Protein AF-0000000073536710 (afdb_homodimer)

Organism: NCBI:txid2649997

Sequence (186 aa):
MHKSVDFEVHVQGVFFRAHTVDRAKSLGLVGYVMNTAQGTVKGEVQGRPEAVEQMKDWLSTTGSPHSVIERCNFSNERELEGLEYTQFSMRRRMHKSVDFEVHVQGVFFRAHTVDRAKSLGLVGYVMNTAQGTVKGEVQGRPEAVEQMKDWLSTTGSPHSVIERCNFSNERELEGLEYTQFSMRRR

pLDDT: mean 90.12, std 10.44, range [61.28, 98.69]

Solvent-accessible surface area (backbone atoms only — not comparable to full-atom values): 9682 Å² total; per-residue (Å²): 113,28,30,34,34,33,40,39,31,38,34,26,32,52,53,38,60,58,44,48,43,52,52,34,52,76,57,64,27,22,33,37,35,29,55,43,97,85,44,30,38,32,36,37,44,31,28,47,56,69,46,47,52,52,45,53,50,36,57,56,73,53,61,26,88,62,38,46,68,74,42,62,47,77,42,79,71,42,81,28,91,62,78,91,52,92,49,53,42,81,47,80,113,114,28,30,33,34,33,40,40,33,37,32,26,33,54,52,39,61,58,44,48,42,53,53,34,51,76,57,64,28,21,33,38,36,29,55,43,99,85,48,29,37,31,36,37,46,32,27,48,56,69,45,48,53,54,48,53,47,36,58,55,72,54,62,27,89,64,38,46,68,70,43,60,48,78,41,76,70,43,81,27,90,60,80,92,52,92,49,53,43,80,47,80,112

Structure (mmCIF, N/CA/C/O backbone):
data_AF-0000000073536710-model_v1
#
loop_
_entity.id
_entity.type
_entity.pdbx_description
1 polymer acylphosphatase
#
loop_
_atom_site.group_PDB
_atom_site.id
_atom_site.type_symbol
_atom_site.label_atom_id
_atom_site.label_alt_id
_atom_site.label_comp_id
_atom_site.label_asym_id
_atom_site.label_entity_id
_atom_site.label_seq_id
_atom_site.pdbx_PDB_ins_code
_atom_site.Cartn_x
_atom_site.Cartn_y
_atom_site.Cartn_z
_atom_site.occupancy
_atom_site.B_iso_or_equiv
_atom_site.auth_seq_id
_atom_site.auth_comp_id
_atom_site.auth_asym_id
_atom_site.auth_atom_id
_atom_site.pdbx_PDB_model_num
ATOM 1 N N . MET A 1 1 ? 2.898 -32.031 -14.32 1 89.19 1 MET A N 1
ATOM 2 C CA . MET A 1 1 ? 3.301 -31.672 -12.961 1 89.19 1 MET A CA 1
ATOM 3 C C . MET A 1 1 ? 3.176 -30.172 -12.719 1 89.19 1 MET A C 1
ATOM 5 O O . MET A 1 1 ? 3.633 -29.359 -13.539 1 89.19 1 MET A O 1
ATOM 9 N N . HIS A 1 2 ? 2.287 -29.859 -11.844 1 96.19 2 HIS A N 1
ATOM 10 C CA . HIS A 1 2 ? 2.068 -28.453 -11.555 1 96.19 2 HIS A CA 1
ATOM 11 C C . HIS A 1 2 ? 2.627 -28.078 -10.188 1 96.19 2 HIS A C 1
ATOM 13 O O . HIS A 1 2 ? 2.996 -28.953 -9.398 1 96.19 2 HIS A O 1
ATOM 19 N N . LYS A 1 3 ? 2.883 -26.812 -10.039 1 97.69 3 LYS A N 1
ATOM 20 C CA . LYS A 1 3 ? 3.34 -26.25 -8.766 1 97.69 3 LYS A CA 1
ATOM 21 C C . LYS A 1 3 ? 2.33 -25.266 -8.203 1 97.69 3 LYS A C 1
ATOM 23 O O . LYS A 1 3 ? 1.619 -24.594 -8.961 1 97.69 3 LYS A O 1
ATOM 28 N N . SER A 1 4 ? 2.268 -25.234 -6.891 1 98.44 4 SER A N 1
ATOM 29 C CA . SER A 1 4 ? 1.462 -24.266 -6.164 1 98.44 4 SER A CA 1
ATOM 30 C C . SER A 1 4 ? 2.301 -23.5 -5.148 1 98.44 4 SER A C 1
ATOM 32 O O . SER A 1 4 ? 3.156 -24.078 -4.477 1 98.44 4 SER A O 1
ATOM 34 N N . VAL A 1 5 ? 2.055 -22.219 -5.051 1 98.38 5 VAL A N 1
ATOM 35 C CA . VAL A 1 5 ? 2.738 -21.406 -4.047 1 98.38 5 VAL A CA 1
ATOM 36 C C . VAL A 1 5 ? 1.809 -20.297 -3.559 1 98.38 5 VAL A C 1
ATOM 38 O O . VAL A 1 5 ? 1.076 -19.703 -4.352 1 98.38 5 VAL A O 1
ATOM 41 N N . ASP A 1 6 ? 1.795 -20.094 -2.221 1 98.31 6 ASP A N 1
ATOM 42 C CA . ASP A 1 6 ? 1.155 -18.922 -1.633 1 98.31 6 ASP A CA 1
ATOM 43 C C . ASP A 1 6 ? 2.094 -17.719 -1.655 1 98.31 6 ASP A C 1
ATOM 45 O O . ASP A 1 6 ? 3.309 -17.859 -1.507 1 98.31 6 ASP A O 1
ATOM 49 N N . PHE A 1 7 ? 1.479 -16.578 -1.933 1 97.12 7 PHE A N 1
ATOM 50 C CA . PHE A 1 7 ? 2.287 -15.367 -1.863 1 97.12 7 PHE A CA 1
ATOM 51 C C . PHE A 1 7 ? 1.607 -14.312 -1 1 97.12 7 PHE A C 1
ATOM 53 O O . PHE A 1 7 ? 0.384 -14.312 -0.855 1 97.12 7 PHE A O 1
ATOM 60 N N . GLU A 1 8 ? 2.41 -13.367 -0.397 1 93.44 8 GLU A N 1
ATOM 61 C CA . GLU A 1 8 ? 1.979 -12.148 0.281 1 93.44 8 GLU A CA 1
ATOM 62 C C . GLU A 1 8 ? 2.939 -10.992 0.007 1 93.44 8 GLU A C 1
ATOM 64 O O . GLU A 1 8 ? 4.141 -11.102 0.264 1 93.44 8 GLU A O 1
ATOM 69 N N . VAL A 1 9 ? 2.287 -9.961 -0.539 1 88.19 9 VAL A N 1
ATOM 70 C CA . VAL A 1 9 ? 3.098 -8.828 -0.969 1 88.19 9 VAL A CA 1
ATOM 71 C C . VAL A 1 9 ? 2.689 -7.578 -0.195 1 88.19 9 VAL A C 1
ATOM 73 O O . VAL A 1 9 ? 1.5 -7.266 -0.091 1 88.19 9 VAL A O 1
ATOM 76 N N . HIS A 1 10 ? 3.658 -6.953 0.362 1 82.5 10 HIS A N 1
ATOM 77 C CA . HIS A 1 10 ? 3.48 -5.633 0.953 1 82.5 10 HIS A CA 1
ATOM 78 C C . HIS A 1 10 ? 3.744 -4.531 -0.07 1 82.5 10 HIS A C 1
ATOM 80 O O . HIS A 1 10 ? 4.891 -4.316 -0.475 1 82.5 10 HIS A O 1
ATOM 86 N N . VAL A 1 11 ? 2.445 -4.027 -0.504 1 76.69 11 VAL A N 1
ATOM 87 C CA . VAL A 1 11 ? 2.574 -2.996 -1.531 1 76.69 11 VAL A CA 1
ATOM 88 C C . VAL A 1 11 ? 2.236 -1.63 -0.939 1 76.69 11 VAL A C 1
ATOM 90 O O . VAL A 1 11 ? 1.383 -1.523 -0.055 1 76.69 11 VAL A O 1
ATOM 93 N N . GLN A 1 12 ? 2.914 -0.688 -1.274 1 70.06 12 GLN A N 1
ATOM 94 C CA . GLN A 1 12 ? 2.578 0.689 -0.931 1 70.06 12 GLN A CA 1
ATOM 95 C C . GLN A 1 12 ? 2.174 1.481 -2.17 1 70.06 12 GLN A C 1
ATOM 97 O O . GLN A 1 12 ? 2.701 1.251 -3.26 1 70.06 12 GLN A O 1
ATOM 102 N N . GLY A 1 13 ? 0.906 2.215 -1.98 1 61.97 13 GLY A N 1
ATOM 103 C CA . GLY A 1 13 ? 0.353 3.039 -3.043 1 61.97 13 GLY A CA 1
ATOM 104 C C . GLY A 1 13 ? 1.345 4.043 -3.596 1 61.97 13 GLY A C 1
ATOM 105 O O . GLY A 1 13 ? 2.064 4.695 -2.838 1 61.97 13 GLY A O 1
ATOM 106 N N . VAL A 1 14 ? 1.386 3.977 -4.926 1 61.84 14 VAL A N 1
ATOM 107 C CA . VAL A 1 14 ? 2.264 4.852 -5.699 1 61.84 14 VAL A CA 1
ATOM 108 C C . VAL A 1 14 ? 1.711 6.273 -5.691 1 61.84 14 VAL A C 1
ATOM 110 O O . VAL A 1 14 ? 0.494 6.473 -5.684 1 61.84 14 VAL A O 1
ATOM 113 N N . PHE A 1 15 ? 2.377 7.223 -5.145 1 74.88 15 PHE A N 1
ATOM 114 C CA . PHE A 1 15 ? 2.201 8.664 -5.289 1 74.88 15 PHE A CA 1
ATOM 115 C C . PHE A 1 15 ? 1.469 9.242 -4.086 1 74.88 15 PHE A C 1
ATOM 117 O O . PHE A 1 15 ? 1.104 10.422 -4.082 1 74.88 15 PHE A O 1
ATOM 124 N N . PHE A 1 16 ? 1.061 8.32 -3.082 1 83 16 PHE A N 1
ATOM 125 C CA . PHE A 1 16 ? 0.39 8.852 -1.901 1 83 16 PHE A CA 1
ATOM 126 C C . PHE A 1 16 ? 1.197 9.992 -1.29 1 83 16 PHE A C 1
ATOM 128 O O . PHE A 1 16 ? 0.631 11 -0.863 1 83 16 PHE A O 1
ATOM 135 N N . ARG A 1 17 ? 2.453 9.883 -1.341 1 88.06 17 ARG A N 1
ATOM 136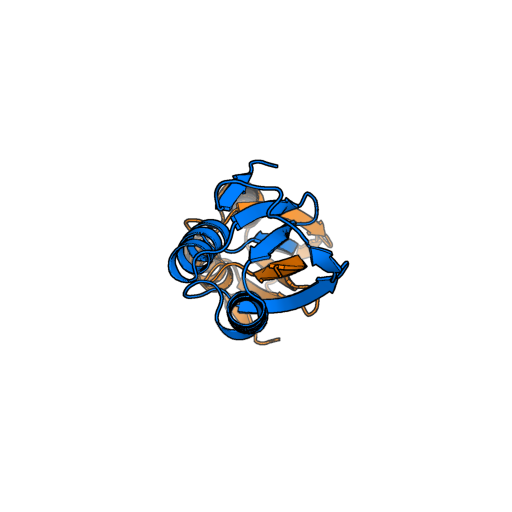 C CA . ARG A 1 17 ? 3.314 10.922 -0.773 1 88.06 17 ARG A CA 1
ATOM 137 C C . ARG A 1 17 ? 3.25 12.203 -1.598 1 88.06 17 ARG A C 1
ATOM 139 O O . ARG A 1 17 ? 3.193 13.297 -1.042 1 88.06 17 ARG A O 1
ATOM 146 N N . ALA A 1 18 ? 3.271 12 -2.826 1 88.38 18 ALA A N 1
ATOM 147 C CA . ALA A 1 18 ? 3.209 13.172 -3.697 1 88.38 18 ALA A CA 1
ATOM 148 C C . ALA A 1 18 ? 1.895 13.922 -3.508 1 88.38 18 ALA A C 1
ATOM 150 O O . ALA A 1 18 ? 1.887 15.156 -3.396 1 88.38 18 ALA A O 1
ATOM 151 N N . HIS A 1 19 ? 0.823 13.164 -3.461 1 91.25 19 HIS A N 1
ATOM 152 C CA . HIS A 1 19 ? -0.481 13.789 -3.262 1 91.25 19 HIS A CA 1
ATOM 153 C C . HIS A 1 19 ? -0.59 14.406 -1.872 1 91.25 19 HIS A C 1
ATOM 155 O O . HIS A 1 19 ? -1.252 15.43 -1.694 1 91.25 19 HIS A O 1
ATOM 161 N N . THR A 1 20 ? 0.05 13.797 -0.91 1 94.12 20 THR A N 1
ATOM 162 C CA . THR A 1 20 ? 0.086 14.344 0.44 1 94.12 20 THR A CA 1
ATOM 163 C C . THR A 1 20 ? 0.797 15.695 0.453 1 94.12 20 THR A C 1
ATOM 165 O O . THR A 1 20 ? 0.318 16.656 1.07 1 94.12 20 THR A O 1
ATOM 168 N N . VAL A 1 21 ? 1.899 15.789 -0.255 1 96.06 21 VAL A N 1
ATOM 169 C CA . VAL A 1 21 ? 2.631 17.047 -0.349 1 96.06 21 VAL A CA 1
ATOM 170 C C . VAL A 1 21 ? 1.749 18.109 -1.003 1 96.06 21 VAL A C 1
ATOM 172 O O . VAL A 1 21 ? 1.631 19.234 -0.494 1 96.06 21 VAL A O 1
ATOM 175 N N . ASP A 1 22 ? 1.133 17.75 -2.062 1 96.19 22 ASP A N 1
ATOM 176 C CA . ASP A 1 22 ? 0.28 18.688 -2.779 1 96.19 22 ASP A CA 1
ATOM 177 C C . ASP A 1 22 ? -0.864 19.172 -1.895 1 96.19 22 ASP A C 1
ATOM 179 O O . ASP A 1 22 ? -1.157 20.375 -1.855 1 96.19 22 ASP A O 1
ATOM 183 N N . ARG A 1 23 ? -1.492 18.266 -1.185 1 96.38 23 ARG A N 1
ATOM 184 C CA . ARG A 1 23 ? -2.611 18.625 -0.319 1 96.38 23 ARG A CA 1
ATOM 185 C C . ARG A 1 23 ? -2.15 19.531 0.824 1 96.38 23 ARG A C 1
ATOM 187 O O . ARG A 1 23 ? -2.809 20.516 1.142 1 96.38 23 ARG A O 1
ATOM 194 N N . ALA A 1 24 ? -1.048 19.188 1.384 1 98.19 24 ALA A N 1
ATOM 195 C CA . ALA A 1 24 ? -0.518 19.984 2.484 1 98.19 24 ALA A CA 1
ATOM 196 C C . ALA A 1 24 ? -0.189 21.406 2.021 1 98.19 24 ALA A C 1
ATOM 198 O O . ALA A 1 24 ? -0.538 22.375 2.691 1 98.19 24 ALA A O 1
ATOM 199 N N . LYS A 1 25 ? 0.39 21.531 0.896 1 97.94 25 LYS A N 1
ATOM 200 C CA . LYS A 1 25 ? 0.743 22.844 0.348 1 97.94 25 LYS A CA 1
ATOM 201 C C . LYS A 1 25 ? -0.505 23.656 0.041 1 97.94 25 LYS A C 1
ATOM 203 O O . LYS A 1 25 ? -0.543 24.859 0.31 1 97.94 25 LYS A O 1
ATOM 208 N N . SER A 1 26 ? -1.456 23.031 -0.49 1 98.06 26 SER A N 1
ATOM 209 C CA . SER A 1 26 ? -2.693 23.719 -0.838 1 98.06 26 SER A CA 1
ATOM 210 C C . SER A 1 26 ? -3.385 24.266 0.402 1 98.06 2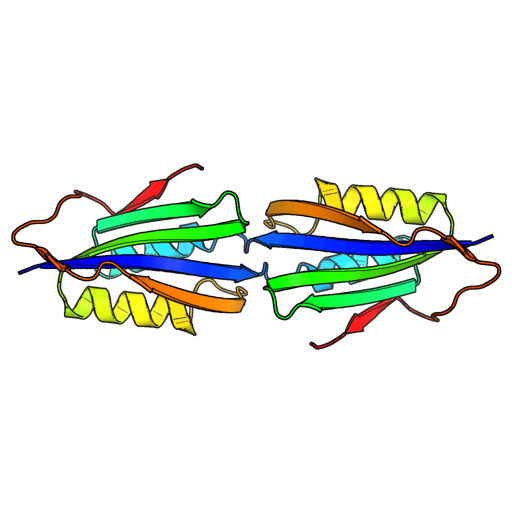6 SER A C 1
ATOM 212 O O . SER A 1 26 ? -4.152 25.234 0.314 1 98.06 26 SER A O 1
ATOM 214 N N . LEU A 1 27 ? -3.127 23.719 1.569 1 98.12 27 LEU A N 1
ATOM 215 C CA . LEU A 1 27 ? -3.742 24.141 2.824 1 98.12 27 LEU A CA 1
ATOM 216 C C . LEU A 1 27 ? -2.811 25.062 3.604 1 98.12 27 LEU A C 1
ATOM 218 O O . LEU A 1 27 ? -3.146 25.5 4.707 1 98.12 27 LEU 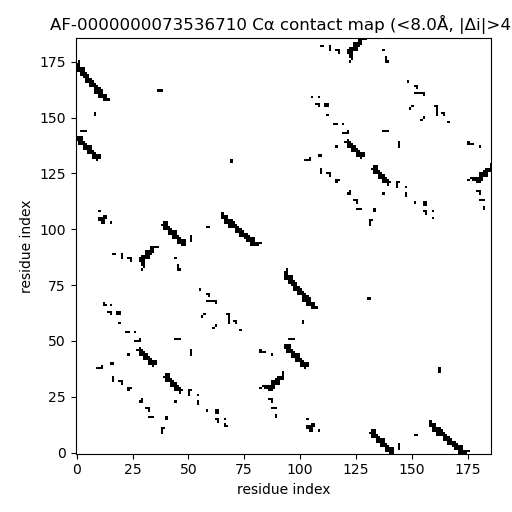A O 1
ATOM 222 N N . GLY A 1 28 ? -1.615 25.203 3.014 1 98.12 28 GLY A N 1
ATOM 223 C CA . GLY A 1 28 ? -0.647 26.062 3.68 1 98.12 28 GLY A CA 1
ATOM 224 C C . GLY A 1 28 ? 0.028 25.391 4.863 1 98.12 28 GLY A C 1
ATOM 225 O O . GLY A 1 28 ? 0.447 26.062 5.805 1 98.12 28 GLY A O 1
ATOM 226 N N . LEU A 1 29 ? 0.11 24.125 4.852 1 98.62 29 LEU A N 1
ATOM 227 C CA . LEU A 1 29 ? 0.691 23.375 5.953 1 98.62 29 LEU A CA 1
ATOM 228 C C . LEU A 1 29 ? 2.178 23.125 5.723 1 98.62 29 LEU A C 1
ATOM 230 O O . LEU A 1 29 ? 2.639 23.125 4.578 1 98.62 29 LEU A O 1
ATOM 234 N N . VAL A 1 30 ? 2.896 22.984 6.871 1 98.69 30 VAL A N 1
ATOM 235 C CA . VAL A 1 30 ? 4.305 22.594 6.797 1 98.69 30 VAL A CA 1
ATOM 236 C C . VAL A 1 30 ? 4.523 21.281 7.523 1 98.69 30 VAL A C 1
ATOM 238 O O . VAL A 1 30 ? 3.639 20.797 8.242 1 98.69 30 VAL A O 1
ATOM 241 N N . GLY A 1 31 ? 5.652 20.625 7.281 1 98.56 31 GLY A N 1
ATOM 242 C CA . GLY A 1 31 ? 5.938 19.312 7.824 1 98.56 31 GLY A CA 1
ATOM 243 C C . GLY A 1 31 ? 6.555 18.375 6.812 1 98.56 31 GLY A C 1
ATOM 244 O O . GLY A 1 31 ? 7.328 18.797 5.949 1 98.56 31 GLY A O 1
ATOM 245 N N . TYR A 1 32 ? 6.312 17.047 7.008 1 98.25 32 TYR A N 1
ATOM 246 C CA . TYR A 1 32 ? 6.914 16.094 6.09 1 98.25 32 TYR A CA 1
ATOM 247 C C . TYR A 1 32 ? 6.078 14.828 5.996 1 98.25 32 TYR A C 1
ATOM 249 O O . TYR A 1 32 ? 5.207 14.586 6.836 1 98.25 32 TYR A O 1
ATOM 257 N N . VAL A 1 33 ? 6.27 14.133 4.973 1 96.06 33 VAL A N 1
ATOM 258 C CA . VAL A 1 33 ? 5.711 12.805 4.758 1 96.06 33 VAL A CA 1
ATOM 259 C C . VAL A 1 33 ? 6.805 11.852 4.281 1 96.06 33 VAL A C 1
ATOM 261 O O . VAL A 1 33 ? 7.715 12.258 3.555 1 96.06 33 VAL A O 1
ATOM 264 N N . MET A 1 34 ? 6.742 10.617 4.672 1 91.5 34 MET A N 1
ATOM 265 C CA . MET A 1 34 ? 7.727 9.633 4.238 1 91.5 34 MET A CA 1
ATOM 266 C C . MET A 1 34 ? 7.152 8.219 4.301 1 91.5 34 MET A C 1
ATOM 268 O O . MET A 1 34 ? 6.164 7.98 5 1 91.5 34 MET A O 1
ATOM 272 N N . ASN A 1 35 ? 7.734 7.32 3.586 1 84.69 35 ASN A N 1
ATOM 273 C CA . ASN A 1 35 ? 7.441 5.902 3.748 1 84.69 35 ASN A CA 1
ATOM 274 C C . ASN A 1 35 ? 8.148 5.32 4.969 1 84.69 35 ASN A C 1
ATOM 276 O O . ASN A 1 35 ? 9.219 5.789 5.355 1 84.69 35 ASN A O 1
ATOM 280 N N . THR A 1 36 ? 7.449 4.383 5.582 1 84.75 36 THR A N 1
ATOM 281 C CA . THR A 1 36 ? 8.102 3.689 6.688 1 84.75 36 THR A CA 1
ATOM 282 C C . THR A 1 36 ? 8.703 2.369 6.215 1 84.75 36 THR A C 1
ATOM 284 O O . THR A 1 36 ? 8.336 1.854 5.156 1 84.75 36 THR A O 1
ATOM 287 N N . ALA A 1 37 ? 9.57 1.858 7.102 1 76.06 37 ALA A N 1
ATOM 288 C CA . ALA A 1 37 ? 10.164 0.557 6.809 1 76.06 37 ALA A CA 1
ATOM 289 C C . ALA A 1 37 ? 9.109 -0.544 6.82 1 76.06 37 ALA A C 1
ATOM 291 O O . ALA A 1 37 ? 9.281 -1.589 6.191 1 76.06 37 ALA A O 1
ATOM 292 N N . GLN A 1 38 ? 7.977 -0.23 7.422 1 74.38 38 GLN A N 1
ATOM 293 C CA . GLN A 1 38 ? 6.922 -1.227 7.574 1 74.38 38 GLN A CA 1
ATOM 294 C C . GLN A 1 38 ? 5.91 -1.136 6.434 1 74.38 38 GLN A C 1
ATOM 296 O O . GLN A 1 38 ? 4.906 -1.852 6.43 1 74.38 38 GLN A O 1
ATOM 301 N N . GLY A 1 39 ? 6.133 -0.199 5.531 1 73.94 39 GLY A N 1
ATOM 302 C CA . GLY A 1 39 ? 5.262 -0.129 4.367 1 73.94 39 GLY A CA 1
ATOM 303 C C . GLY A 1 39 ? 4.113 0.848 4.539 1 73.94 39 GLY A C 1
ATOM 304 O O . GLY A 1 39 ? 3.105 0.759 3.836 1 73.94 39 GLY A O 1
ATOM 305 N N . THR A 1 40 ? 4.215 1.661 5.566 1 81.88 40 THR A N 1
ATOM 306 C CA . THR A 1 40 ? 3.201 2.693 5.746 1 81.88 40 THR A CA 1
ATOM 307 C C . THR A 1 40 ? 3.756 4.066 5.383 1 81.88 40 THR A C 1
ATOM 309 O O . THR A 1 40 ? 4.945 4.203 5.09 1 81.88 40 THR A O 1
ATOM 312 N N . VAL A 1 41 ? 2.824 4.992 5.262 1 87.25 41 VAL A N 1
ATOM 313 C CA . VAL A 1 41 ? 3.184 6.391 5.051 1 87.25 41 VAL A CA 1
ATOM 314 C C . VAL A 1 41 ? 3.01 7.172 6.352 1 87.25 41 VAL A C 1
ATOM 316 O O . VAL A 1 41 ? 1.976 7.062 7.016 1 87.25 41 VAL A O 1
ATOM 319 N N . LYS A 1 42 ? 4.066 7.852 6.727 1 93.75 42 LYS A N 1
ATOM 320 C CA . LYS A 1 42 ? 3.951 8.625 7.957 1 93.75 42 LYS A CA 1
ATOM 321 C C . LYS A 1 42 ? 4.492 10.039 7.773 1 93.75 42 LYS A C 1
ATOM 323 O O . LYS A 1 42 ? 5.137 10.336 6.766 1 93.75 42 LYS A O 1
ATOM 328 N N . GLY A 1 43 ? 4.109 10.883 8.789 1 97.38 43 GLY A N 1
ATOM 329 C CA . GLY A 1 43 ? 4.598 12.258 8.75 1 97.38 43 GLY A CA 1
ATOM 330 C C . GLY A 1 43 ? 4.051 13.117 9.875 1 97.38 43 GLY A C 1
ATOM 331 O O . GLY A 1 43 ? 3.49 12.602 10.844 1 97.38 43 GLY A O 1
ATOM 332 N N . GLU A 1 44 ? 4.418 14.367 9.75 1 98.56 44 GLU A N 1
ATOM 333 C CA . GLU A 1 44 ? 3.936 15.414 10.648 1 98.56 44 GLU A CA 1
ATOM 334 C C . GLU A 1 44 ? 3.391 16.609 9.859 1 98.56 44 GLU A C 1
ATOM 336 O O . GLU A 1 44 ? 3.984 17.016 8.859 1 98.56 44 GLU A O 1
ATOM 341 N N . VAL A 1 45 ? 2.291 17.062 10.312 1 98.5 45 VAL A N 1
ATOM 342 C CA . VAL A 1 45 ? 1.755 18.281 9.719 1 98.5 45 VAL A CA 1
ATOM 343 C C . VAL A 1 45 ? 1.617 19.359 10.789 1 98.5 45 VAL A C 1
ATOM 345 O O . VAL A 1 45 ? 1.233 19.062 11.922 1 98.5 45 VAL A O 1
ATOM 348 N N . GLN A 1 46 ? 1.921 20.562 10.438 1 98.69 46 GLN A N 1
ATOM 349 C CA . GLN A 1 46 ? 1.766 21.75 11.281 1 98.69 46 GLN A CA 1
ATOM 350 C C . GLN A 1 46 ? 1.066 22.875 10.531 1 98.69 46 GLN A C 1
ATOM 352 O O . GLN A 1 46 ? 1.283 23.062 9.328 1 98.69 46 GLN A O 1
ATOM 357 N N . GLY A 1 47 ? 0.267 23.672 11.219 1 98.5 47 GLY A N 1
ATOM 358 C CA . GLY A 1 47 ? -0.386 24.844 10.648 1 98.5 47 GLY A CA 1
ATOM 359 C C . GLY A 1 47 ? -1.592 25.297 11.445 1 98.5 47 GLY A C 1
ATOM 360 O O . GLY A 1 47 ? -1.713 25 12.633 1 98.5 47 GLY A O 1
ATOM 361 N N . ARG A 1 48 ? -2.365 26.078 10.812 1 97.81 48 ARG A N 1
ATOM 362 C CA . ARG A 1 48 ? -3.592 26.531 11.453 1 97.81 48 ARG A CA 1
ATOM 363 C C . ARG A 1 48 ? -4.488 25.359 11.82 1 97.81 48 ARG A C 1
ATOM 365 O O . ARG A 1 48 ? -4.613 24.406 11.047 1 97.81 48 ARG A O 1
ATOM 372 N N . PRO A 1 49 ? -5.105 25.453 12.906 1 97.44 49 PRO A N 1
ATOM 373 C CA . PRO A 1 49 ? -5.918 24.328 13.391 1 97.44 49 PRO A CA 1
ATOM 374 C C . PRO A 1 49 ? -6.934 23.859 12.352 1 97.44 49 PRO A C 1
ATOM 376 O O . PRO A 1 49 ? -7.094 22.641 12.156 1 97.44 49 PRO A O 1
ATOM 379 N N . GLU A 1 50 ? -7.566 24.734 11.727 1 97.69 50 GLU A N 1
ATOM 380 C CA . GLU A 1 50 ? -8.578 24.344 10.75 1 97.69 50 GLU A CA 1
ATOM 381 C C . GLU A 1 50 ? -7.949 23.594 9.578 1 97.69 50 GLU A C 1
ATOM 383 O O . GLU A 1 50 ? -8.531 22.625 9.062 1 97.69 50 GLU A O 1
ATOM 388 N N . ALA A 1 51 ? -6.836 24.031 9.117 1 98.12 51 ALA A N 1
ATOM 389 C CA . ALA A 1 51 ? -6.121 23.375 8.023 1 98.12 51 ALA A CA 1
ATOM 390 C C . ALA A 1 51 ? -5.637 21.984 8.422 1 98.12 51 ALA A C 1
ATOM 392 O O . ALA A 1 51 ? -5.688 21.047 7.625 1 98.12 51 ALA A O 1
ATOM 393 N N . VAL A 1 52 ? -5.18 21.875 9.656 1 98.38 52 VAL A N 1
ATOM 394 C CA . VAL A 1 52 ? -4.73 20.578 10.164 1 98.38 52 VAL A CA 1
ATOM 395 C C . 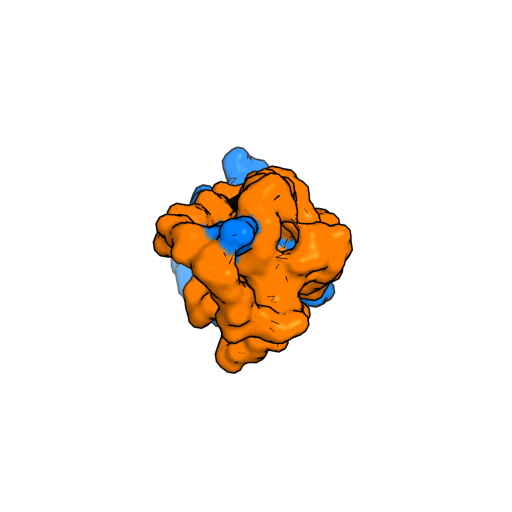VAL A 1 52 ? -5.902 19.609 10.188 1 98.38 52 VAL A C 1
ATOM 397 O O . VAL A 1 52 ? -5.754 18.438 9.812 1 98.38 52 VAL A O 1
ATOM 400 N N . GLU A 1 53 ? -7.059 20.094 10.586 1 97.62 53 GLU A N 1
ATOM 401 C CA . GLU A 1 53 ? -8.234 19.234 10.609 1 97.62 53 GLU A CA 1
ATOM 402 C C . GLU A 1 53 ? -8.633 18.797 9.203 1 97.62 53 GLU A C 1
ATOM 404 O O . GLU A 1 53 ? -9.016 17.641 8.992 1 97.62 53 GLU A O 1
ATOM 409 N N . GLN A 1 54 ? -8.547 19.656 8.273 1 97.44 54 GLN A N 1
ATOM 410 C CA . GLN A 1 54 ? -8.836 19.297 6.891 1 97.44 54 GLN A CA 1
ATOM 411 C C . GLN A 1 54 ? -7.867 18.234 6.375 1 97.44 54 GLN A C 1
ATOM 413 O O . GLN A 1 54 ? -8.266 17.328 5.656 1 97.44 54 GLN A O 1
ATOM 418 N N . MET A 1 55 ? -6.629 18.359 6.766 1 97.88 55 MET A N 1
ATOM 419 C CA . MET A 1 55 ? -5.617 17.391 6.355 1 97.88 55 MET A CA 1
ATOM 420 C C . MET A 1 55 ? -5.902 16.031 6.961 1 97.88 55 MET A C 1
ATOM 422 O O . MET A 1 55 ? -5.789 15.008 6.277 1 97.88 55 MET A O 1
ATOM 426 N N . LYS A 1 56 ? -6.238 16.031 8.211 1 97.06 56 LYS A N 1
ATOM 427 C CA . LYS A 1 56 ? -6.582 14.766 8.867 1 97.06 56 LYS A CA 1
ATOM 428 C C . LYS A 1 56 ? -7.711 14.055 8.125 1 97.06 56 LYS A C 1
ATOM 430 O O . LYS A 1 56 ? -7.656 12.844 7.91 1 97.06 56 LYS A O 1
ATOM 435 N N . ASP A 1 57 ? -8.695 14.844 7.758 1 95.56 57 ASP A N 1
ATOM 436 C CA . ASP A 1 57 ? -9.828 14.289 7.027 1 95.56 57 ASP A CA 1
ATOM 437 C C . ASP A 1 57 ? -9.391 13.711 5.684 1 95.56 57 ASP A C 1
ATOM 439 O O . ASP A 1 57 ? -9.766 12.594 5.328 1 95.56 57 ASP A O 1
ATOM 443 N N . TRP A 1 58 ? -8.656 14.406 4.996 1 94.81 58 TRP A N 1
ATOM 444 C CA . TRP A 1 58 ? -8.188 13.984 3.684 1 94.81 58 TRP A CA 1
ATOM 445 C C . TRP A 1 58 ? -7.355 12.711 3.791 1 94.81 58 TRP A C 1
ATOM 447 O O . TRP A 1 58 ? -7.551 11.766 3.018 1 94.81 58 TRP A O 1
ATOM 457 N N . LEU A 1 59 ? -6.406 12.664 4.793 1 93.94 59 LEU A N 1
ATOM 458 C CA . LEU A 1 59 ? -5.535 11.508 5.02 1 93.94 59 LEU A CA 1
ATOM 459 C C . LEU A 1 59 ? -6.355 10.273 5.363 1 93.94 59 LEU A C 1
ATOM 461 O O . LEU A 1 59 ? -5.945 9.148 5.062 1 93.94 59 LEU A O 1
ATOM 465 N N . SER A 1 60 ? -7.504 10.477 5.91 1 91.88 60 SER A N 1
ATOM 466 C CA . SER A 1 60 ? -8.273 9.352 6.43 1 91.88 60 SER A CA 1
ATOM 467 C C . SER A 1 60 ? -9.336 8.898 5.434 1 91.88 60 SER A C 1
ATOM 469 O O . SER A 1 60 ? -9.883 7.801 5.551 1 91.88 60 SER A O 1
ATOM 471 N N . THR A 1 61 ? -9.656 9.75 4.398 1 85.12 61 THR A N 1
ATOM 472 C CA . THR A 1 61 ? -10.836 9.406 3.609 1 85.12 61 THR A CA 1
ATOM 473 C C . THR A 1 61 ? -10.523 9.469 2.117 1 85.12 61 THR A C 1
ATOM 475 O O . THR A 1 61 ? -11.086 8.703 1.328 1 85.12 61 THR A O 1
ATOM 478 N N . THR A 1 62 ? -9.742 10.445 1.682 1 73.38 62 THR A N 1
ATOM 479 C CA . THR A 1 62 ? -9.531 10.719 0.263 1 73.38 62 THR A CA 1
ATOM 480 C C . THR A 1 62 ? -8.18 10.18 -0.197 1 73.38 62 THR A C 1
ATOM 482 O O . THR A 1 62 ? -8.117 9.336 -1.092 1 73.38 62 THR A O 1
ATOM 485 N N . GLY A 1 63 ? -7.207 10.594 0.462 1 77.25 63 GLY A N 1
ATOM 486 C CA . GLY A 1 63 ? -5.859 10.219 0.064 1 77.25 63 GLY A CA 1
ATOM 487 C C . GLY A 1 63 ? -5.613 10.367 -1.425 1 77.25 63 GLY A C 1
ATOM 488 O O . GLY A 1 63 ? -6.207 11.234 -2.074 1 77.25 63 GLY A O 1
ATOM 489 N N . SER A 1 64 ? -4.66 9.68 -2.047 1 75.12 64 SER A N 1
ATOM 490 C CA . SER A 1 64 ? -4.309 9.727 -3.461 1 75.12 64 SER A CA 1
ATOM 491 C C . SER A 1 64 ? -5.336 8.992 -4.316 1 75.12 64 SER A C 1
ATOM 493 O O . SER A 1 64 ? -6.039 8.109 -3.824 1 75.12 64 SER A O 1
ATOM 495 N N . PRO A 1 65 ? -5.391 9.523 -5.578 1 70.31 65 PRO A N 1
ATOM 496 C CA . PRO A 1 65 ? -6.254 8.766 -6.488 1 70.31 65 PRO A CA 1
ATOM 497 C C . PRO A 1 65 ? -5.875 7.285 -6.562 1 70.31 65 PRO A C 1
ATOM 499 O O . PRO A 1 65 ? -4.691 6.945 -6.539 1 70.31 65 PRO A O 1
ATOM 502 N N . HIS A 1 66 ? -6.844 6.461 -6.34 1 64.31 66 HIS A N 1
ATOM 503 C CA . HIS A 1 66 ? -6.734 5.02 -6.551 1 64.31 66 HIS A CA 1
ATOM 504 C C . HIS A 1 66 ? -6.082 4.336 -5.355 1 64.31 66 HIS A C 1
ATOM 506 O O . HIS A 1 66 ? -5.668 3.18 -5.445 1 64.31 66 HIS A O 1
ATOM 512 N N . SER A 1 67 ? -5.723 5.188 -4.309 1 71.5 67 SER A N 1
ATOM 513 C CA . SER A 1 67 ? -5.25 4.543 -3.09 1 71.5 67 SER A CA 1
ATOM 514 C C . SER A 1 67 ? -6.41 4.145 -2.186 1 71.5 67 SER A C 1
ATOM 516 O O . SER A 1 67 ? -7.453 4.801 -2.178 1 71.5 67 SER A O 1
ATOM 518 N N . VAL A 1 68 ? -6.301 3.059 -1.626 1 72.38 68 VAL A N 1
ATOM 519 C CA . VAL A 1 68 ? -7.242 2.66 -0.583 1 72.38 68 VAL A CA 1
ATOM 520 C C . VAL A 1 68 ? -6.598 2.846 0.79 1 72.38 68 VAL A C 1
ATOM 522 O O . VAL A 1 68 ? -5.531 2.287 1.063 1 72.38 68 VAL A O 1
ATOM 525 N N . ILE A 1 69 ? -7.25 3.76 1.608 1 79.75 69 ILE A N 1
ATOM 526 C CA . ILE A 1 69 ? -6.77 3.975 2.969 1 79.75 69 ILE A CA 1
ATOM 527 C C . ILE A 1 69 ? -7.332 2.898 3.893 1 79.75 69 ILE A C 1
ATOM 529 O O . ILE A 1 69 ? -8.547 2.844 4.125 1 79.75 69 ILE A O 1
ATOM 533 N N . GLU A 1 70 ? -6.434 2.035 4.297 1 77.38 70 GLU A N 1
ATOM 534 C CA . GLU A 1 70 ? -6.867 0.98 5.207 1 77.38 70 GLU A CA 1
ATOM 535 C C . GLU A 1 70 ? -7.008 1.506 6.633 1 77.38 70 GLU A C 1
ATOM 537 O O . GLU A 1 70 ? -7.941 1.131 7.352 1 77.38 70 GLU A O 1
ATOM 542 N N . ARG A 1 71 ? -6.055 2.242 7.043 1 84.88 71 ARG A N 1
ATOM 543 C CA . ARG A 1 71 ? -6.031 2.795 8.398 1 84.88 71 ARG A CA 1
ATOM 544 C C . ARG A 1 71 ? -5.199 4.07 8.453 1 84.88 71 ARG A C 1
ATOM 546 O O . ARG A 1 71 ? -4.133 4.152 7.836 1 84.88 71 ARG A O 1
ATOM 553 N N . CYS A 1 72 ? -5.789 5 9.242 1 91.44 72 CYS A N 1
ATOM 554 C CA . CYS A 1 72 ? -5.051 6.234 9.5 1 91.44 72 CYS A CA 1
ATOM 555 C C . CYS A 1 72 ? -4.996 6.527 10.992 1 91.44 72 CYS A C 1
ATOM 557 O O . CYS A 1 72 ? -6.031 6.559 11.664 1 91.44 72 CYS A O 1
ATOM 559 N N . ASN A 1 73 ? -3.793 6.719 11.484 1 95.38 73 ASN A N 1
ATOM 560 C CA . ASN A 1 73 ? -3.592 7.027 12.898 1 95.38 73 ASN A CA 1
ATOM 561 C C . ASN A 1 73 ? -2.996 8.422 13.094 1 95.38 73 ASN A C 1
ATOM 563 O O . ASN A 1 73 ? -2.1 8.82 12.344 1 95.38 73 ASN A O 1
ATOM 567 N N . PHE A 1 74 ? -3.586 9.141 14.109 1 97.5 74 PHE A N 1
ATOM 568 C CA . PHE A 1 74 ? -3.039 10.43 14.508 1 97.5 74 PHE A CA 1
ATOM 569 C C . PHE A 1 74 ? -2.523 10.383 15.938 1 97.5 74 PHE A C 1
ATOM 571 O O . PHE A 1 74 ? -3.143 9.758 16.812 1 97.5 74 PHE A O 1
ATOM 578 N N . SER A 1 75 ? -1.376 11.016 16.062 1 98.19 75 SER A N 1
ATOM 579 C CA . SER A 1 75 ? -0.777 11.016 17.391 1 98.19 75 SER A CA 1
ATOM 580 C C . SER A 1 75 ? 0.014 12.297 17.641 1 98.19 75 SER A C 1
ATOM 582 O O . SER A 1 75 ? 0.211 13.102 16.734 1 98.19 75 SER A O 1
ATOM 584 N N . ASN A 1 76 ? 0.356 12.531 18.891 1 97.75 76 ASN A N 1
ATOM 585 C CA . ASN A 1 76 ? 1.215 13.641 19.297 1 97.75 76 ASN A CA 1
ATOM 586 C C . ASN A 1 76 ? 0.64 14.984 18.875 1 97.75 76 ASN A C 1
ATOM 588 O O . ASN A 1 76 ? 1.36 15.836 18.344 1 97.75 76 ASN A O 1
ATOM 592 N N . GLU A 1 77 ? -0.656 15.086 19.047 1 97.19 77 GLU A N 1
ATOM 593 C CA . GLU A 1 77 ? -1.281 16.375 18.734 1 97.19 77 GLU A CA 1
ATOM 594 C C . GLU A 1 77 ? -0.93 17.406 19.797 1 97.19 77 GLU A C 1
ATOM 596 O O . GLU A 1 77 ? -1.087 17.172 21 1 97.19 77 GLU A O 1
ATOM 601 N N . ARG A 1 78 ? -0.353 18.578 19.328 1 96.94 78 ARG A N 1
ATOM 602 C CA . ARG A 1 78 ? 0.038 19.609 20.281 1 96.94 78 ARG A CA 1
ATOM 603 C C . ARG A 1 78 ? -0.145 21 19.688 1 96.94 78 ARG A C 1
ATOM 605 O O . ARG A 1 78 ? -0.188 21.156 18.469 1 96.94 78 ARG A O 1
ATOM 612 N N . GLU A 1 79 ? -0.213 21.906 20.625 1 97 79 GLU A N 1
ATOM 613 C CA . GLU A 1 79 ? -0.233 23.312 20.219 1 97 79 GLU A CA 1
ATOM 614 C C . GLU A 1 79 ? 1.182 23.875 20.078 1 97 79 GLU A C 1
ATOM 616 O O . GLU A 1 79 ? 2.074 23.531 20.844 1 97 79 GLU A O 1
ATOM 621 N N . LEU A 1 80 ? 1.279 24.719 19.047 1 95.94 80 LEU A N 1
ATOM 622 C CA . LEU A 1 80 ? 2.578 25.328 18.781 1 95.94 80 LEU A CA 1
ATOM 623 C C . LEU A 1 80 ? 2.482 26.859 18.828 1 95.94 80 LEU A C 1
ATOM 625 O O . LEU A 1 80 ? 1.53 27.438 18.297 1 95.94 80 LEU A O 1
ATOM 629 N N . GLU A 1 81 ? 3.479 27.422 19.375 1 95.19 81 GLU A N 1
ATOM 630 C CA . GLU A 1 81 ? 3.59 28.875 19.344 1 95.19 81 GLU A CA 1
ATOM 631 C C . GLU A 1 81 ? 4.086 29.359 17.984 1 95.19 81 GLU A C 1
ATOM 633 O O . GLU A 1 81 ? 3.73 30.453 17.531 1 95.19 81 GLU A O 1
ATOM 638 N N . GLY A 1 82 ? 4.938 28.516 17.359 1 95.94 82 GLY A N 1
ATOM 639 C CA . GLY A 1 82 ? 5.469 28.766 16.031 1 95.94 82 GLY A CA 1
ATOM 640 C C . GLY A 1 82 ? 5.75 27.5 15.242 1 95.94 82 GLY A C 1
ATOM 641 O O . GLY A 1 82 ? 5.977 26.438 15.828 1 95.94 82 GLY A O 1
ATOM 642 N N . LEU A 1 83 ? 5.723 27.734 14.016 1 97.12 83 LEU A N 1
ATOM 643 C CA . LEU A 1 83 ? 5.984 26.594 13.148 1 97.12 83 LEU A CA 1
ATOM 644 C C . LEU A 1 83 ? 7.43 26.125 13.281 1 97.12 83 LEU A C 1
ATOM 646 O O . LEU A 1 83 ? 8.336 26.938 13.453 1 97.12 83 LEU A O 1
ATOM 650 N N . GLU A 1 84 ? 7.57 24.797 13.172 1 97.81 84 GLU A N 1
ATOM 651 C CA . GLU A 1 84 ? 8.898 24.219 13.32 1 97.81 84 GLU A CA 1
ATOM 652 C C . GLU A 1 84 ? 9.492 23.844 11.969 1 97.81 84 GLU A C 1
ATOM 654 O O . GLU A 1 84 ? 10.664 23.469 11.875 1 97.81 84 GLU A O 1
ATOM 659 N N . TYR A 1 85 ? 8.734 23.953 10.984 1 97.56 85 TYR A N 1
ATOM 660 C CA . TYR A 1 85 ? 9.156 23.75 9.602 1 97.56 85 TYR A CA 1
ATOM 661 C C . TYR A 1 85 ? 8.875 24.984 8.766 1 97.56 85 TYR A C 1
ATOM 663 O O . TYR A 1 85 ? 8.109 25.859 9.172 1 97.56 85 TYR A O 1
ATOM 671 N N . THR A 1 86 ? 9.523 25.016 7.566 1 97.19 86 THR A N 1
ATOM 672 C CA . THR A 1 86 ? 9.305 26.172 6.688 1 97.19 86 THR A CA 1
ATOM 673 C C . THR A 1 86 ? 8.508 25.766 5.453 1 97.19 86 THR A C 1
ATOM 675 O O . THR A 1 86 ? 7.965 26.609 4.746 1 97.19 86 THR A O 1
ATOM 678 N N . GLN A 1 87 ? 8.484 24.5 5.188 1 98 87 GLN A N 1
ATOM 679 C CA . GLN A 1 87 ? 7.738 23.953 4.055 1 98 87 GLN A CA 1
ATOM 680 C C . GLN A 1 87 ? 7.277 22.531 4.34 1 98 87 GLN A C 1
ATOM 682 O O . GLN A 1 87 ? 7.664 21.938 5.348 1 98 87 GLN A O 1
ATOM 687 N N . PHE A 1 88 ? 6.371 22.016 3.566 1 98.31 88 PHE A N 1
ATOM 688 C CA . PHE A 1 88 ? 6.027 20.609 3.598 1 98.31 88 PHE A CA 1
ATOM 689 C C . PHE A 1 88 ? 6.852 19.828 2.58 1 98.31 88 PHE A C 1
ATOM 691 O O . PHE A 1 88 ? 6.875 20.172 1.396 1 98.31 88 PHE A O 1
ATOM 698 N N . SER A 1 89 ? 7.5 18.75 3.008 1 97.06 89 SER A N 1
ATOM 699 C CA . SER A 1 89 ? 8.422 18.078 2.104 1 97.06 89 SER A CA 1
ATOM 700 C C . SER A 1 89 ? 8.234 16.562 2.16 1 97.06 89 SER A C 1
ATOM 702 O O . SER A 1 89 ? 7.68 16.031 3.131 1 97.06 89 SER A O 1
ATOM 704 N N . MET A 1 90 ? 8.648 15.938 1.081 1 93.31 90 MET A N 1
ATOM 705 C CA . MET A 1 90 ? 8.75 14.484 1.044 1 93.31 90 MET A CA 1
ATOM 706 C C . MET A 1 90 ? 10.141 14.016 1.456 1 93.31 90 MET A C 1
ATOM 708 O O . MET A 1 90 ? 11.141 14.445 0.87 1 93.31 90 MET A O 1
ATOM 712 N N . ARG A 1 91 ? 10.133 13.188 2.477 1 89.06 91 ARG A N 1
ATOM 713 C CA . ARG A 1 91 ? 11.414 12.68 2.951 1 89.06 91 ARG A CA 1
ATOM 714 C C . ARG A 1 91 ? 11.625 11.234 2.502 1 89.06 91 ARG A C 1
ATOM 716 O O . ARG A 1 91 ? 10.664 10.492 2.295 1 89.06 91 ARG A O 1
ATOM 723 N N . ARG A 1 92 ? 12.859 10.977 2.064 1 72.94 92 ARG A N 1
ATOM 724 C CA . ARG A 1 92 ? 13.219 9.609 1.699 1 72.94 92 ARG A CA 1
ATOM 725 C C . ARG A 1 92 ? 13.391 8.734 2.938 1 72.94 92 ARG A C 1
ATOM 727 O O . ARG A 1 92 ? 13.797 9.219 3.994 1 72.94 92 ARG A O 1
ATOM 734 N N . ARG A 1 93 ? 12.867 7.473 2.877 1 62.31 93 ARG A N 1
ATOM 735 C CA . ARG A 1 93 ? 13.203 6.574 3.977 1 62.31 93 ARG A CA 1
ATOM 736 C C . ARG A 1 93 ? 14.703 6.574 4.242 1 62.31 93 ARG A C 1
ATOM 738 O O . ARG A 1 93 ? 15.5 6.809 3.334 1 62.31 93 ARG A O 1
ATOM 745 N N . MET B 1 1 ? -1.49 30.828 16.719 1 89.38 1 MET B N 1
ATOM 746 C CA . MET B 1 1 ? -1.526 29.516 17.375 1 89.38 1 MET B CA 1
ATOM 747 C C . MET B 1 1 ? -1.58 28.406 16.328 1 89.38 1 MET B C 1
ATOM 749 O O . MET B 1 1 ? -2.381 28.453 15.391 1 89.38 1 MET B O 1
ATOM 753 N N . HIS B 1 2 ? -0.527 27.656 16.328 1 96.25 2 HIS B N 1
ATOM 754 C CA . HIS B 1 2 ? -0.467 26.578 15.359 1 96.25 2 HIS B CA 1
ATOM 755 C C . HIS B 1 2 ? -0.656 25.219 16.031 1 96.25 2 HIS B C 1
ATOM 757 O O . HIS B 1 2 ? -0.632 25.125 17.266 1 96.25 2 HIS B O 1
ATOM 763 N N . LYS B 1 3 ? -1.067 24.281 15.242 1 97.75 3 LYS B N 1
ATOM 764 C CA . LYS B 1 3 ? -1.218 22.906 15.695 1 97.75 3 LYS B CA 1
ATOM 765 C C . LYS B 1 3 ? -0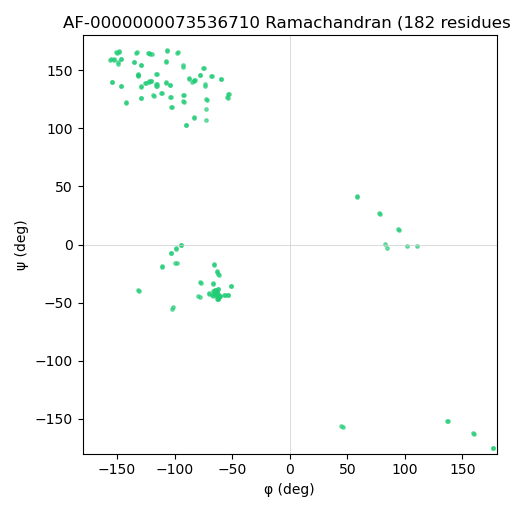.254 21.969 14.969 1 97.75 3 LYS B C 1
ATOM 767 O O . LYS B 1 3 ? 0.103 22.219 13.812 1 97.75 3 LYS B O 1
ATOM 772 N N . SER B 1 4 ? 0.181 20.969 15.695 1 98.44 4 SER B N 1
ATOM 773 C CA . SER B 1 4 ? 1.001 19.891 15.133 1 98.44 4 SER B CA 1
ATOM 774 C C . SER B 1 4 ? 0.384 18.531 15.391 1 98.44 4 SER B C 1
ATOM 776 O O . SER B 1 4 ? -0.14 18.281 16.484 1 98.44 4 SER B O 1
ATOM 778 N N . VAL B 1 5 ? 0.447 17.672 14.391 1 98.44 5 VAL B N 1
ATOM 779 C CA . VAL B 1 5 ? -0.031 16.312 14.57 1 98.44 5 VAL B CA 1
ATOM 780 C C . VAL B 1 5 ? 0.815 15.352 13.727 1 98.44 5 VAL B C 1
ATOM 782 O O . VAL B 1 5 ? 1.184 15.672 12.594 1 98.44 5 VAL B O 1
ATOM 785 N N . ASP B 1 6 ? 1.189 14.203 14.352 1 98.38 6 ASP B N 1
ATOM 786 C CA . ASP B 1 6 ? 1.782 13.094 13.617 1 98.38 6 ASP B CA 1
ATOM 787 C C . ASP B 1 6 ? 0.704 12.219 12.969 1 98.38 6 ASP B C 1
ATOM 789 O O . ASP B 1 6 ? -0.373 12.031 13.539 1 98.38 6 ASP B O 1
ATOM 793 N N . PHE B 1 7 ? 1.023 11.789 11.758 1 97.25 7 PHE B N 1
ATOM 794 C CA . PHE B 1 7 ? 0.093 10.867 11.125 1 97.25 7 PHE B CA 1
ATOM 795 C C . PHE B 1 7 ? 0.822 9.625 10.617 1 97.25 7 PHE B C 1
ATOM 797 O O . PHE B 1 7 ? 2.02 9.68 10.328 1 97.25 7 PHE B O 1
ATOM 804 N N . GLU B 1 8 ? 0.083 8.461 10.492 1 93.62 8 GLU B N 1
ATOM 805 C CA . GLU B 1 8 ? 0.499 7.23 9.836 1 93.62 8 GLU B CA 1
ATOM 806 C C . GLU B 1 8 ? -0.667 6.578 9.094 1 93.62 8 GLU B C 1
ATOM 808 O O . GLU B 1 8 ? -1.707 6.297 9.688 1 93.62 8 GLU B O 1
ATOM 813 N N . VAL B 1 9 ? -0.378 6.434 7.805 1 88.31 9 VAL B N 1
ATOM 814 C CA . VAL B 1 9 ? -1.444 5.938 6.945 1 88.31 9 VAL B CA 1
ATOM 815 C C . VAL B 1 9 ? -1.026 4.605 6.32 1 88.31 9 VAL B C 1
ATOM 817 O O . VAL B 1 9 ? 0.077 4.484 5.785 1 88.31 9 VAL B O 1
ATOM 820 N N . HIS B 1 10 ? -1.876 3.656 6.469 1 82.44 10 HIS B N 1
ATOM 821 C CA . HIS B 1 10 ? -1.744 2.393 5.754 1 82.44 10 HIS B CA 1
ATOM 822 C C . HIS B 1 10 ? -2.465 2.441 4.41 1 82.44 10 HIS B C 1
ATOM 824 O O . HIS B 1 10 ? -3.697 2.469 4.363 1 82.44 10 HIS B O 1
ATOM 830 N N . VAL B 1 11 ? -1.465 2.615 3.385 1 76.56 11 VAL B N 1
ATOM 831 C CA . VAL B 1 11 ? -2.051 2.721 2.053 1 76.56 11 VAL B CA 1
ATOM 832 C C . VAL B 1 11 ? -1.782 1.441 1.266 1 76.56 11 VAL B C 1
ATOM 834 O O . VAL B 1 11 ? -0.737 0.809 1.436 1 76.56 11 VAL B O 1
ATOM 837 N N . GLN B 1 12 ? -2.678 0.993 0.589 1 69.25 12 GLN B N 1
ATOM 838 C CA . GLN B 1 12 ? -2.486 -0.106 -0.352 1 69.25 12 GLN B CA 1
ATOM 839 C C . GLN B 1 12 ? -2.617 0.375 -1.794 1 69.25 12 GLN B C 1
ATOM 841 O O . GLN B 1 12 ? -3.408 1.276 -2.084 1 69.25 12 GLN B O 1
ATOM 846 N N . GLY B 1 13 ? -1.484 -0.063 -2.639 1 62.06 13 GLY B N 1
ATOM 847 C CA . GLY B 1 13 ? -1.413 0.309 -4.043 1 62.06 13 GLY B CA 1
ATOM 848 C C . GLY B 1 13 ? -2.66 -0.064 -4.824 1 62.06 13 GLY B C 1
ATOM 849 O O . GLY B 1 13 ? -3.199 -1.159 -4.656 1 62.06 13 GLY B O 1
ATOM 850 N N . VAL B 1 14 ? -3.078 0.99 -5.5 1 61.28 14 VAL B N 1
ATOM 851 C CA . VAL B 1 14 ? -4.238 0.909 -6.379 1 61.28 14 VAL B CA 1
ATOM 852 C C . VAL B 1 14 ? -3.881 0.115 -7.633 1 61.28 14 VAL B C 1
ATOM 854 O O . VAL B 1 14 ? -2.742 0.167 -8.102 1 61.28 14 VAL B O 1
ATOM 857 N N . PHE B 1 15 ? -4.336 -1.082 -7.812 1 74.81 15 PHE B N 1
ATOM 858 C CA . PHE B 1 15 ? -4.414 -1.86 -9.047 1 74.81 15 PHE B CA 1
ATOM 859 C C . PHE B 1 15 ? -3.428 -3.021 -9.016 1 74.81 15 PHE B C 1
ATOM 861 O O . PHE B 1 15 ? -3.242 -3.711 -10.016 1 74.81 15 PHE B O 1
ATOM 868 N N . PHE B 1 16 ? -2.613 -3.129 -7.855 1 82.88 16 PHE B N 1
ATOM 869 C CA . PHE B 1 16 ? -1.688 -4.254 -7.785 1 82.88 16 PHE B CA 1
ATOM 870 C C . PHE B 1 16 ? -2.406 -5.566 -8.07 1 82.88 16 PHE B C 1
ATOM 872 O O . PHE B 1 16 ? -1.873 -6.434 -8.766 1 82.88 16 PHE B O 1
ATOM 879 N N . ARG B 1 17 ? -3.604 -5.656 -7.645 1 87.88 17 ARG B N 1
ATOM 880 C CA . ARG B 1 17 ? -4.375 -6.875 -7.855 1 87.88 17 ARG B CA 1
ATOM 881 C C . ARG B 1 17 ? -4.73 -7.055 -9.328 1 87.88 17 ARG B C 1
ATOM 883 O O . ARG B 1 17 ? -4.652 -8.164 -9.859 1 87.88 17 ARG B O 1
ATOM 890 N N . ALA B 1 18 ? -5.086 -5.996 -9.883 1 88.12 18 ALA B N 1
ATOM 891 C CA . ALA B 1 18 ? -5.441 -6.07 -11.297 1 88.12 18 ALA B CA 1
ATOM 892 C C . ALA B 1 18 ? -4.238 -6.488 -12.141 1 88.12 18 ALA B C 1
ATOM 894 O O . ALA B 1 18 ? -4.355 -7.355 -13.016 1 88.12 18 ALA B O 1
ATOM 895 N N . HIS B 1 19 ? -3.111 -5.887 -11.852 1 91.12 19 HIS B N 1
ATOM 896 C CA . HIS B 1 19 ? -1.899 -6.23 -12.586 1 91.12 19 HIS B CA 1
ATOM 897 C C . HIS B 1 19 ? -1.457 -7.656 -12.289 1 91.12 19 HIS B C 1
ATOM 899 O O . HIS B 1 19 ? -0.912 -8.336 -13.156 1 91.12 19 HIS B O 1
ATOM 905 N N . THR B 1 20 ? -1.687 -8.102 -11.078 1 93.88 20 THR B N 1
ATOM 906 C CA . THR B 1 20 ? -1.384 -9.484 -10.711 1 93.88 20 THR B CA 1
ATOM 907 C C . THR B 1 20 ? -2.225 -10.461 -11.523 1 93.88 20 THR B C 1
ATOM 909 O O . THR B 1 20 ? -1.709 -11.453 -12.031 1 93.88 20 THR B O 1
ATOM 912 N N . VAL B 1 21 ? -3.498 -10.141 -11.688 1 95.94 21 VAL B N 1
ATOM 913 C CA . VAL B 1 21 ? -4.379 -10.984 -12.484 1 95.94 21 VAL B CA 1
ATOM 914 C C . VAL B 1 21 ? -3.885 -11.023 -13.93 1 95.94 21 VAL B C 1
ATOM 916 O O . VAL B 1 21 ? -3.764 -12.102 -14.523 1 95.94 21 VAL B O 1
ATOM 919 N N . ASP B 1 22 ? -3.572 -9.906 -14.453 1 96.12 22 ASP B N 1
ATOM 920 C CA . ASP B 1 22 ? -3.105 -9.828 -15.836 1 96.12 22 ASP B CA 1
ATOM 921 C C . ASP B 1 22 ? -1.821 -10.633 -16.031 1 96.12 22 ASP B C 1
ATOM 923 O O . ASP B 1 22 ? -1.688 -11.375 -17 1 96.12 22 ASP B O 1
ATOM 927 N N . ARG B 1 23 ? -0.891 -10.5 -15.102 1 96.38 23 ARG B N 1
ATOM 928 C CA . ARG B 1 23 ? 0.381 -11.203 -15.203 1 96.38 23 ARG B CA 1
ATOM 929 C C . ARG B 1 23 ? 0.176 -12.711 -15.094 1 96.38 23 ARG B C 1
ATOM 931 O O . ARG B 1 23 ? 0.765 -13.484 -15.852 1 96.38 23 ARG B O 1
ATOM 938 N N . ALA B 1 24 ? -0.653 -13.094 -14.18 1 98.19 24 ALA B N 1
ATOM 939 C CA . ALA B 1 24 ? -0.923 -14.516 -13.992 1 98.19 24 ALA B CA 1
ATOM 940 C C . ALA B 1 24 ? -1.555 -15.117 -15.25 1 98.19 24 ALA B C 1
ATOM 942 O O . ALA B 1 24 ? -1.145 -16.188 -15.703 1 98.19 24 ALA B O 1
ATOM 943 N N . LYS B 1 25 ? -2.459 -14.438 -15.82 1 97.94 25 LYS B N 1
ATOM 944 C CA . LYS B 1 25 ? -3.127 -14.906 -17.031 1 97.94 25 LYS B CA 1
ATOM 945 C C . LYS B 1 25 ? -2.15 -15.008 -18.203 1 97.94 25 LYS B C 1
ATOM 947 O O . LYS B 1 25 ? -2.186 -15.969 -18.969 1 97.94 25 LYS B O 1
ATOM 952 N N . SER B 1 26 ? -1.331 -14.055 -18.312 1 98.12 26 SER B N 1
ATOM 953 C CA . SER B 1 26 ? -0.36 -14.031 -19.406 1 98.12 26 SER B CA 1
ATOM 954 C C . SER B 1 26 ? 0.6 -15.219 -19.312 1 98.12 26 SER B C 1
ATOM 956 O O . SER B 1 26 ? 1.173 -15.641 -20.312 1 98.12 26 SER B O 1
ATOM 958 N N . LEU B 1 27 ? 0.787 -15.789 -18.125 1 98.06 27 LEU B N 1
ATOM 959 C CA . LEU B 1 27 ? 1.693 -16.906 -17.906 1 98.06 27 LEU B CA 1
ATOM 960 C C . LEU B 1 27 ? 0.933 -18.234 -17.875 1 98.06 27 LEU B C 1
ATOM 962 O O . LEU B 1 27 ? 1.527 -19.297 -17.672 1 98.06 27 LEU B O 1
ATOM 966 N N . GLY B 1 28 ? -0.403 -18.078 -17.984 1 98.12 28 GLY B N 1
ATOM 967 C CA . GLY B 1 28 ? -1.225 -19.266 -17.984 1 98.12 28 GLY B CA 1
ATOM 968 C C . GLY B 1 28 ? -1.416 -19.844 -16.594 1 98.12 28 GLY B C 1
ATOM 969 O O . GLY B 1 28 ? -1.607 -21.062 -16.438 1 98.12 28 GLY B O 1
ATOM 970 N N . LEU B 1 29 ? -1.336 -19.047 -15.617 1 98.62 29 LEU B N 1
ATOM 971 C CA . LEU B 1 29 ? -1.453 -19.5 -14.227 1 98.62 29 LEU B CA 1
ATOM 972 C C . LEU B 1 29 ? -2.896 -19.406 -13.75 1 98.62 29 LEU B C 1
ATOM 974 O O . LEU B 1 29 ? -3.678 -18.609 -14.273 1 98.62 29 LEU B O 1
ATOM 978 N N . VAL B 1 30 ? -3.203 -20.266 -12.75 1 98.69 30 VAL B N 1
ATOM 979 C CA . VAL B 1 30 ? -4.508 -20.188 -12.094 1 98.69 30 VAL B CA 1
ATOM 980 C C . VAL B 1 30 ? -4.324 -19.938 -10.602 1 98.69 30 VAL B C 1
ATOM 982 O O . VAL B 1 30 ? -3.213 -20.047 -10.078 1 98.69 30 VAL B O 1
ATOM 985 N N . GLY B 1 31 ? -5.379 -19.516 -9.93 1 98.56 31 GLY B N 1
ATOM 986 C CA . GLY B 1 31 ? -5.316 -19.141 -8.523 1 98.56 31 GLY B CA 1
ATOM 987 C C . GLY B 1 31 ? -6.086 -17.875 -8.211 1 98.56 31 GLY B C 1
ATOM 988 O O . GLY B 1 31 ? -7.129 -17.609 -8.82 1 98.56 31 GLY B O 1
ATOM 989 N N . TYR B 1 32 ? -5.629 -17.141 -7.156 1 98.19 32 TYR B N 1
ATOM 990 C CA . TYR B 1 32 ? -6.355 -15.93 -6.785 1 98.19 32 TYR B CA 1
ATOM 991 C C . TYR B 1 32 ? -5.43 -14.922 -6.109 1 98.19 32 TYR B C 1
ATOM 993 O O . TYR B 1 32 ? -4.324 -15.273 -5.691 1 98.19 32 TYR B O 1
ATOM 1001 N N . VAL B 1 33 ? -5.836 -13.734 -6.125 1 95.88 33 VAL B N 1
ATOM 1002 C CA . VAL B 1 33 ? -5.199 -12.641 -5.395 1 95.88 33 VAL B CA 1
ATOM 1003 C C . VAL B 1 33 ? -6.254 -11.852 -4.625 1 95.88 33 VAL B C 1
ATOM 1005 O O . VAL B 1 33 ? -7.387 -11.695 -5.09 1 95.88 33 VAL B O 1
ATOM 1008 N N . MET B 1 34 ? -5.926 -11.336 -3.482 1 91.38 34 MET B N 1
ATOM 1009 C CA . MET B 1 34 ? -6.855 -10.539 -2.693 1 91.38 34 MET B CA 1
ATOM 1010 C C . MET B 1 34 ? -6.105 -9.602 -1.751 1 91.38 34 MET B C 1
ATOM 1012 O O . MET B 1 34 ? -4.934 -9.828 -1.444 1 91.38 34 MET B O 1
ATOM 1016 N N . ASN B 1 35 ? -6.754 -8.586 -1.325 1 84.62 35 ASN B N 1
ATOM 1017 C CA . ASN B 1 35 ? -6.238 -7.762 -0.234 1 84.62 35 ASN B CA 1
ATOM 1018 C C . ASN B 1 35 ? -6.465 -8.43 1.121 1 84.62 35 ASN B C 1
ATOM 1020 O O . ASN B 1 35 ? -7.426 -9.18 1.297 1 84.62 35 ASN B O 1
ATOM 1024 N N . THR B 1 36 ? -5.5 -8.18 1.993 1 84.81 36 THR B N 1
ATOM 1025 C CA . THR B 1 36 ? -5.695 -8.68 3.352 1 84.81 36 THR B CA 1
ATOM 1026 C C . THR B 1 36 ? -6.234 -7.574 4.258 1 84.81 36 THR B C 1
ATOM 1028 O O . THR B 1 36 ? -6.137 -6.391 3.93 1 84.81 36 THR B O 1
ATOM 1031 N N . ALA B 1 37 ? -6.723 -8.055 5.41 1 76.5 37 ALA B N 1
ATOM 1032 C CA . ALA B 1 37 ? -7.203 -7.098 6.402 1 76.5 37 ALA B CA 1
ATOM 1033 C C . ALA B 1 37 ? -6.059 -6.25 6.949 1 76.5 37 ALA B C 1
ATOM 1035 O O . ALA B 1 37 ? -6.277 -5.137 7.43 1 76.5 37 ALA B O 1
ATOM 1036 N N . GLN B 1 38 ? -4.848 -6.719 6.734 1 74.56 38 GLN B N 1
ATOM 1037 C CA . GLN B 1 38 ? -3.674 -6.039 7.277 1 74.56 38 GLN B CA 1
ATOM 1038 C C . GLN B 1 38 ? -3.074 -5.078 6.258 1 74.56 38 GLN B C 1
ATOM 1040 O O . GLN B 1 38 ? -2.029 -4.473 6.504 1 74.56 38 GLN B O 1
ATOM 1045 N N . GLY B 1 39 ? -3.684 -5.02 5.09 1 74.06 39 GLY B N 1
ATOM 1046 C CA . GLY B 1 39 ? -3.219 -4.051 4.109 1 74.06 39 GLY B CA 1
ATOM 1047 C C . GLY B 1 39 ? -2.209 -4.625 3.137 1 74.06 39 GLY B C 1
ATOM 1048 O O . GLY B 1 39 ? -1.451 -3.883 2.51 1 74.06 39 GLY B O 1
ATOM 1049 N N . THR B 1 40 ? -2.1 -5.938 3.129 1 81.94 40 THR B N 1
ATOM 1050 C CA . THR B 1 40 ? -1.22 -6.574 2.152 1 81.94 40 THR B CA 1
ATOM 1051 C C . THR B 1 40 ? -2.031 -7.258 1.058 1 81.94 40 THR B C 1
ATOM 1053 O O . THR B 1 40 ? -3.26 -7.316 1.134 1 81.94 40 THR B O 1
ATOM 1056 N N . VAL B 1 41 ? -1.305 -7.621 0.005 1 87.31 41 VAL B N 1
ATOM 1057 C CA . VAL B 1 41 ? -1.89 -8.406 -1.078 1 87.31 41 VAL B CA 1
ATOM 1058 C C . VAL B 1 41 ? -1.435 -9.859 -0.971 1 87.31 41 VAL B C 1
ATOM 1060 O O . VAL B 1 41 ? -0.244 -10.133 -0.801 1 87.31 41 VAL B O 1
ATOM 1063 N N . LYS B 1 42 ? -2.4 -10.727 -0.96 1 93.69 42 LYS B N 1
ATOM 1064 C CA . LYS B 1 42 ? -2.021 -12.133 -0.866 1 93.69 42 LYS B CA 1
ATOM 1065 C C . LYS B 1 42 ? -2.768 -12.977 -1.898 1 93.69 42 LYS B C 1
ATOM 1067 O O . LYS B 1 42 ? -3.719 -12.5 -2.523 1 93.69 42 LYS B O 1
ATOM 1072 N N . GLY B 1 43 ? -2.211 -14.234 -2.062 1 97.25 43 GLY B N 1
ATOM 1073 C CA . GLY B 1 43 ? -2.861 -15.148 -2.988 1 97.25 43 GLY B CA 1
ATOM 1074 C C . GLY B 1 43 ? -2.117 -16.453 -3.156 1 97.25 43 GLY B C 1
ATOM 1075 O O . GLY B 1 43 ? -1.226 -16.781 -2.367 1 97.25 43 GLY B O 1
ATOM 1076 N N . GLU B 1 44 ? -2.666 -17.219 -4.07 1 98.56 44 GLU B N 1
ATOM 1077 C CA . GLU B 1 44 ? -2.078 -18.484 -4.492 1 98.56 44 GLU B CA 1
ATOM 1078 C C . GLU B 1 44 ? -1.955 -18.562 -6.012 1 98.56 44 GLU B C 1
ATOM 1080 O O . GLU B 1 44 ? -2.871 -18.156 -6.734 1 98.56 44 GLU B O 1
ATOM 1085 N N . VAL B 1 45 ? -0.833 -19.031 -6.426 1 98.44 45 VAL B N 1
ATOM 1086 C CA . VAL B 1 45 ? -0.662 -19.266 -7.855 1 98.44 45 VAL B CA 1
ATOM 1087 C C . VAL B 1 45 ? -0.347 -20.734 -8.102 1 98.44 45 VAL B C 1
ATOM 1089 O O . VAL B 1 45 ? 0.398 -21.359 -7.332 1 98.44 45 VAL B O 1
ATOM 1092 N N . GLN B 1 46 ? -0.9 -21.281 -9.141 1 98.69 46 GLN B N 1
ATOM 1093 C CA . GLN B 1 46 ? -0.647 -22.641 -9.594 1 98.69 46 GLN B CA 1
ATOM 1094 C C . GLN B 1 46 ? -0.359 -22.688 -11.086 1 98.69 46 GLN B C 1
ATOM 1096 O O . GLN B 1 46 ? -0.947 -21.922 -11.859 1 98.69 46 GLN B O 1
ATOM 1101 N N . GLY B 1 47 ? 0.493 -23.594 -11.531 1 98.5 47 GLY B N 1
ATOM 1102 C CA . GLY B 1 47 ? 0.786 -23.812 -12.945 1 98.5 47 GLY B CA 1
ATOM 1103 C C . GLY B 1 47 ? 2.105 -24.516 -13.18 1 98.5 47 GLY B C 1
ATOM 1104 O O . GLY B 1 47 ? 2.615 -25.203 -12.297 1 98.5 47 GLY B O 1
ATOM 1105 N N . ARG B 1 48 ? 2.553 -24.406 -14.359 1 97.81 48 ARG B N 1
ATOM 1106 C CA . ARG B 1 48 ? 3.848 -24.984 -14.688 1 97.81 48 ARG B CA 1
ATOM 1107 C C . ARG B 1 48 ? 4.957 -24.375 -13.836 1 97.81 48 ARG B C 1
ATOM 1109 O O . ARG B 1 48 ? 4.965 -23.172 -13.594 1 97.81 48 ARG B O 1
ATOM 1116 N N . PRO B 1 49 ? 5.863 -25.156 -13.453 1 97.38 49 PRO B N 1
ATOM 1117 C CA . PRO B 1 49 ? 6.918 -24.688 -12.555 1 97.38 49 PRO B CA 1
ATOM 1118 C C . PRO B 1 49 ? 7.625 -23.438 -13.078 1 97.38 49 PRO B C 1
ATOM 1120 O O . PRO B 1 49 ? 7.871 -22.5 -12.32 1 97.38 49 PRO B O 1
ATOM 1123 N N . GLU B 1 50 ? 7.926 -23.406 -14.297 1 97.62 50 GLU B N 1
ATOM 1124 C CA . GLU B 1 50 ? 8.633 -22.266 -14.859 1 97.62 50 GLU B CA 1
ATOM 1125 C C . GLU B 1 50 ? 7.781 -21 -14.781 1 97.62 50 GLU B C 1
ATOM 1127 O O . GLU B 1 50 ? 8.297 -19.906 -14.516 1 97.62 50 GLU B O 1
ATOM 1132 N N . ALA B 1 51 ? 6.539 -21.109 -15.07 1 98.12 51 ALA B N 1
ATOM 1133 C CA . ALA B 1 51 ? 5.613 -19.984 -15.008 1 98.12 51 ALA B CA 1
ATOM 1134 C C . ALA B 1 51 ? 5.453 -19.484 -13.578 1 98.12 51 ALA B C 1
ATOM 1136 O O . ALA B 1 51 ? 5.383 -18.281 -13.336 1 98.12 51 ALA B O 1
ATOM 1137 N N . VAL B 1 52 ? 5.418 -20.422 -12.641 1 98.38 52 VAL B N 1
ATOM 1138 C CA . VAL B 1 52 ? 5.312 -20.062 -11.227 1 98.38 52 VAL B CA 1
ATOM 1139 C C . VAL B 1 52 ? 6.551 -19.266 -10.805 1 98.38 52 VAL B C 1
ATOM 1141 O O . VAL B 1 52 ? 6.445 -18.266 -10.094 1 98.38 52 VAL B O 1
ATOM 1144 N N . GLU B 1 53 ? 7.691 -19.688 -11.289 1 97.56 53 GLU B N 1
ATOM 1145 C CA . GLU B 1 53 ? 8.922 -18.984 -10.953 1 97.56 53 GLU B CA 1
ATOM 1146 C C . GLU B 1 53 ? 8.93 -17.578 -11.547 1 97.56 53 GLU B C 1
ATOM 1148 O O . GLU B 1 53 ? 9.367 -16.625 -10.898 1 97.56 53 GLU B O 1
ATOM 1153 N N . GLN B 1 54 ? 8.469 -17.422 -12.711 1 97.38 54 GLN B N 1
ATOM 1154 C CA . GLN B 1 54 ? 8.367 -16.109 -13.336 1 97.38 54 GLN B CA 1
ATOM 1155 C C . GLN B 1 54 ? 7.434 -15.203 -12.547 1 97.38 54 GLN B C 1
ATOM 1157 O O . GLN B 1 54 ? 7.711 -14.016 -12.375 1 97.38 54 GLN B O 1
ATOM 1162 N N . MET B 1 55 ? 6.367 -15.781 -12.039 1 97.81 55 MET B N 1
ATOM 1163 C CA . MET B 1 55 ? 5.41 -15.016 -11.25 1 97.81 55 MET B CA 1
ATOM 1164 C C . MET B 1 55 ? 6.035 -14.562 -9.93 1 97.81 55 MET B C 1
ATOM 1166 O O . MET B 1 55 ? 5.852 -13.422 -9.516 1 97.81 55 MET B O 1
ATOM 1170 N N . LYS B 1 56 ? 6.738 -15.453 -9.32 1 97 5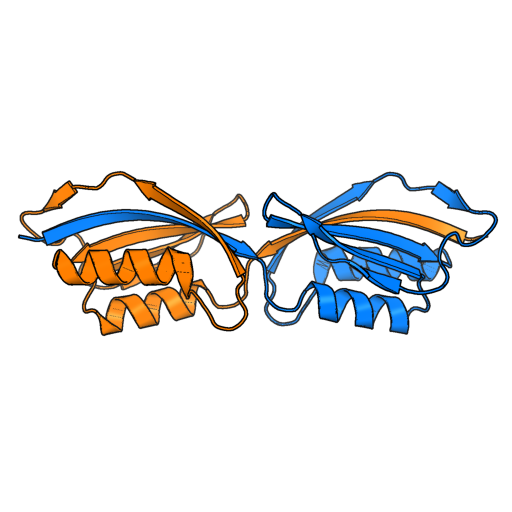6 LYS B N 1
ATOM 1171 C CA . LYS B 1 56 ? 7.418 -15.094 -8.078 1 97 56 LYS B CA 1
ATOM 1172 C C . LYS B 1 56 ? 8.352 -13.906 -8.289 1 97 56 LYS B C 1
ATOM 1174 O O . LYS B 1 56 ? 8.391 -12.992 -7.469 1 97 56 LYS B O 1
ATOM 1179 N N . ASP B 1 57 ? 9.062 -13.969 -9.383 1 95.38 57 ASP B N 1
ATOM 1180 C CA . ASP B 1 57 ? 9.984 -12.883 -9.703 1 95.38 57 ASP B CA 1
ATOM 1181 C C . ASP B 1 57 ? 9.242 -11.57 -9.914 1 95.38 57 ASP B C 1
ATOM 1183 O O . ASP B 1 57 ? 9.633 -10.539 -9.367 1 95.38 57 ASP B O 1
ATOM 1187 N N . TRP B 1 58 ? 8.25 -11.609 -10.633 1 94.5 58 TRP B N 1
ATOM 1188 C CA . TRP B 1 58 ? 7.461 -10.414 -10.93 1 94.5 58 TRP B CA 1
ATOM 1189 C C . TRP B 1 58 ? 6.871 -9.82 -9.648 1 94.5 58 TRP B C 1
ATOM 1191 O O . TRP B 1 58 ? 6.938 -8.609 -9.438 1 94.5 58 TRP B O 1
ATOM 1201 N N . LEU B 1 59 ? 6.289 -10.695 -8.758 1 93.56 59 LEU B N 1
ATOM 1202 C CA . LEU B 1 59 ? 5.684 -10.273 -7.5 1 93.56 59 LEU B CA 1
ATOM 1203 C C . LEU B 1 59 ? 6.719 -9.625 -6.59 1 93.56 59 LEU B C 1
ATOM 1205 O O . LEU B 1 59 ? 6.387 -8.758 -5.785 1 93.56 59 LEU B O 1
ATOM 1209 N N . SER B 1 60 ? 7.949 -9.984 -6.777 1 91.56 60 SER B N 1
ATOM 1210 C CA . SER B 1 60 ? 8.977 -9.547 -5.84 1 91.56 60 SER B CA 1
ATOM 1211 C C . SER B 1 60 ? 9.742 -8.344 -6.383 1 91.56 60 SER B C 1
ATOM 1213 O O . SER B 1 60 ? 10.43 -7.645 -5.633 1 91.56 60 SER B O 1
ATOM 1215 N N . THR B 1 61 ? 9.633 -8.055 -7.715 1 84.56 61 THR B N 1
ATOM 1216 C CA . THR B 1 61 ? 10.555 -7.059 -8.25 1 84.56 61 THR B CA 1
ATOM 1217 C C . THR B 1 61 ? 9.805 -6.016 -9.07 1 84.56 61 THR B C 1
ATOM 1219 O O . THR B 1 61 ? 10.203 -4.852 -9.117 1 84.56 61 THR B O 1
ATOM 1222 N N . THR B 1 62 ? 8.805 -6.43 -9.859 1 72.62 62 THR B N 1
ATOM 1223 C CA . THR B 1 62 ? 8.141 -5.559 -10.82 1 72.62 62 THR B CA 1
ATOM 1224 C C . THR B 1 62 ? 6.797 -5.078 -10.289 1 72.62 62 THR B C 1
ATOM 1226 O O . THR B 1 62 ? 6.566 -3.875 -10.156 1 72.62 62 THR B O 1
ATOM 1229 N N . GLY B 1 63 ? 6.016 -5.977 -9.914 1 76.62 63 GLY B N 1
ATOM 1230 C CA . GLY B 1 63 ? 4.668 -5.652 -9.477 1 76.62 63 GLY B CA 1
ATOM 1231 C C . GLY B 1 63 ? 3.967 -4.66 -10.383 1 76.62 63 GLY B C 1
ATOM 1232 O O . GLY B 1 63 ? 4.227 -4.621 -11.586 1 76.62 63 GLY B O 1
ATOM 1233 N N . SER B 1 64 ? 2.963 -3.891 -9.938 1 74.62 64 SER B N 1
ATOM 1234 C CA . SER B 1 64 ? 2.191 -2.912 -10.703 1 74.62 64 SER B CA 1
ATOM 1235 C C . SER B 1 64 ? 2.994 -1.637 -10.938 1 74.62 64 SER B C 1
ATOM 1237 O O . SER B 1 64 ? 3.922 -1.335 -10.18 1 74.62 64 SER B O 1
ATOM 1239 N N . PRO B 1 65 ? 2.596 -1.012 -12.102 1 69.56 65 PRO B N 1
ATOM 1240 C CA . PRO B 1 65 ? 3.23 0.293 -12.305 1 69.56 65 PRO B CA 1
ATOM 1241 C C . PRO B 1 65 ? 3.045 1.231 -11.109 1 69.56 65 PRO B C 1
ATOM 1243 O O . PRO B 1 65 ? 1.976 1.252 -10.5 1 69.56 65 PRO B O 1
ATOM 1246 N N . HIS B 1 66 ? 4.145 1.736 -10.625 1 64.38 66 HIS B N 1
ATOM 1247 C CA . HIS B 1 66 ? 4.172 2.801 -9.633 1 64.38 66 HIS B CA 1
ATOM 1248 C C . HIS B 1 66 ? 4.023 2.238 -8.219 1 64.38 66 HIS B C 1
ATOM 1250 O O . HIS B 1 66 ? 3.854 2.994 -7.262 1 64.38 66 HIS B O 1
ATOM 1256 N N . SER B 1 67 ? 3.824 0.831 -8.172 1 71.38 67 SER B N 1
ATOM 1257 C CA . SER B 1 67 ? 3.82 0.253 -6.832 1 71.38 67 SER B CA 1
ATOM 1258 C C . SER B 1 67 ? 5.242 0.008 -6.332 1 71.38 67 SER B C 1
ATOM 1260 O O . SER B 1 67 ? 6.152 -0.24 -7.125 1 71.38 67 SER B O 1
ATOM 1262 N N . VAL B 1 68 ? 5.43 0.242 -5.145 1 72.19 68 VAL B N 1
ATOM 1263 C CA . VAL B 1 68 ? 6.684 -0.144 -4.504 1 72.19 68 VAL B CA 1
ATOM 1264 C C . VAL B 1 68 ? 6.473 -1.403 -3.668 1 72.19 68 VAL B C 1
ATOM 1266 O O . VAL B 1 68 ? 5.617 -1.428 -2.777 1 72.19 68 VAL B O 1
ATOM 1269 N N . ILE B 1 69 ? 7.238 -2.49 -4.086 1 79.38 69 ILE B N 1
ATOM 1270 C CA . ILE B 1 69 ? 7.176 -3.734 -3.326 1 79.38 69 ILE B CA 1
ATOM 1271 C C . ILE B 1 69 ? 8.125 -3.662 -2.135 1 79.38 69 ILE B C 1
ATOM 1273 O O . ILE B 1 69 ? 9.344 -3.604 -2.311 1 79.38 69 ILE B O 1
ATOM 1277 N N . GLU B 1 70 ? 7.508 -3.578 -0.98 1 77.12 70 GLU B N 1
ATOM 1278 C CA . GLU B 1 70 ? 8.336 -3.531 0.222 1 77.12 70 GLU B CA 1
ATOM 1279 C C . GLU B 1 70 ? 8.828 -4.922 0.607 1 77.12 70 GLU B C 1
ATOM 1281 O O . GLU B 1 70 ? 9.977 -5.082 1.038 1 77.12 70 GLU B O 1
ATOM 1286 N N . ARG B 1 71 ? 7.961 -5.832 0.561 1 84.81 71 ARG B N 1
ATOM 1287 C CA . ARG B 1 71 ? 8.281 -7.207 0.933 1 84.81 71 ARG B CA 1
ATOM 1288 C C . ARG B 1 71 ? 7.34 -8.195 0.24 1 84.81 71 ARG B C 1
ATOM 1290 O O . ARG B 1 71 ? 6.141 -7.945 0.134 1 84.81 71 ARG B O 1
ATOM 1297 N N . CYS B 1 72 ? 8.023 -9.305 -0.189 1 91 72 CYS B N 1
ATOM 1298 C CA . CYS B 1 72 ? 7.242 -10.398 -0.758 1 91 72 CYS B CA 1
ATOM 1299 C C . CYS B 1 72 ? 7.605 -11.727 -0.1 1 91 72 CYS B C 1
ATOM 1301 O O . CYS B 1 72 ? 8.781 -12.086 -0.024 1 91 72 CYS B O 1
ATOM 1303 N N . ASN B 1 73 ? 6.594 -12.406 0.394 1 95.25 73 ASN B N 1
ATOM 1304 C CA . ASN B 1 73 ? 6.789 -13.703 1.034 1 95.25 73 ASN B CA 1
ATOM 1305 C C . ASN B 1 73 ? 6.102 -14.82 0.258 1 95.25 73 ASN B C 1
ATOM 1307 O O . ASN B 1 73 ? 4.977 -14.656 -0.213 1 95.25 73 ASN B O 1
ATOM 1311 N N . PHE B 1 74 ? 6.887 -15.961 0.121 1 97.5 74 PHE B N 1
ATOM 1312 C CA . PHE B 1 74 ? 6.32 -17.172 -0.475 1 97.5 74 PHE B CA 1
ATOM 1313 C C . PHE B 1 74 ? 6.27 -18.297 0.541 1 97.5 74 PHE B C 1
ATOM 1315 O O . PHE B 1 74 ? 7.199 -18.469 1.337 1 97.5 74 PHE B O 1
ATOM 1322 N N . SER B 1 75 ? 5.148 -18.969 0.461 1 98.12 75 SER B N 1
ATOM 1323 C CA . SER B 1 75 ? 4.98 -20.062 1.407 1 98.12 75 SER B CA 1
ATOM 1324 C C . SER B 1 75 ? 4.145 -21.188 0.805 1 98.12 75 SER B C 1
ATOM 1326 O O . SER B 1 75 ? 3.582 -21.047 -0.281 1 98.12 75 SER B O 1
ATOM 1328 N N . ASN B 1 76 ? 4.168 -22.344 1.432 1 97.75 76 ASN B N 1
ATOM 1329 C CA . ASN B 1 76 ? 3.344 -23.484 1.079 1 97.75 76 ASN B CA 1
ATOM 1330 C C . ASN B 1 76 ? 3.584 -23.938 -0.361 1 97.75 76 ASN B C 1
ATOM 1332 O O . ASN B 1 76 ? 2.635 -24.188 -1.104 1 97.75 76 ASN B O 1
ATOM 1336 N N . GLU B 1 77 ? 4.844 -23.922 -0.709 1 97.19 77 GLU B N 1
ATOM 1337 C CA . GLU B 1 77 ? 5.18 -24.406 -2.041 1 97.19 77 GLU B CA 1
ATOM 1338 C C . GLU B 1 77 ? 5.031 -25.922 -2.123 1 97.19 77 GLU B C 1
ATOM 1340 O O . GLU B 1 77 ? 5.566 -26.656 -1.286 1 97.19 77 GLU B O 1
ATOM 1345 N N . ARG B 1 78 ? 4.199 -26.406 -3.121 1 96.94 78 ARG B N 1
ATOM 1346 C CA . ARG B 1 78 ? 3.984 -27.844 -3.242 1 96.94 78 ARG B CA 1
ATOM 1347 C C . ARG B 1 78 ? 3.797 -28.25 -4.699 1 96.94 78 ARG B C 1
ATOM 1349 O O . ARG B 1 78 ? 3.443 -27.406 -5.539 1 96.94 78 ARG B O 1
ATOM 1356 N N . GLU B 1 79 ? 4.02 -29.516 -4.883 1 97 79 GLU B N 1
ATOM 1357 C CA . GLU B 1 79 ? 3.74 -30.094 -6.191 1 97 79 GLU B CA 1
ATOM 1358 C C . GLU B 1 79 ? 2.285 -30.547 -6.289 1 97 79 GLU B C 1
ATOM 1360 O O . GLU B 1 79 ? 1.717 -31.047 -5.316 1 97 79 GLU B O 1
ATOM 1365 N N . LEU B 1 80 ? 1.768 -30.328 -7.512 1 95.94 80 LEU B N 1
ATOM 1366 C CA . LEU B 1 80 ? 0.383 -30.719 -7.75 1 95.94 80 LEU B CA 1
ATOM 1367 C C . LEU B 1 80 ? 0.291 -31.703 -8.914 1 95.94 80 LEU B C 1
ATOM 1369 O O . LEU B 1 80 ? 0.956 -31.531 -9.938 1 95.94 80 LEU B O 1
ATOM 1373 N N . GLU B 1 81 ? -0.551 -32.656 -8.734 1 95.19 81 GLU B N 1
ATOM 1374 C CA . GLU B 1 81 ? -0.854 -33.562 -9.828 1 95.19 81 GLU B CA 1
ATOM 1375 C C . GLU B 1 81 ? -1.793 -32.906 -10.844 1 95.19 81 GLU B C 1
ATOM 1377 O O . GLU B 1 81 ? -1.735 -33.219 -12.039 1 95.19 81 GLU B O 1
ATOM 1382 N N . GLY B 1 82 ? -2.68 -32.031 -10.32 1 95.88 82 GLY B N 1
ATOM 1383 C CA . GLY B 1 82 ? -3.611 -31.266 -11.133 1 95.88 82 GLY B CA 1
ATOM 1384 C C . GLY B 1 82 ? -3.949 -29.922 -10.539 1 95.88 82 GLY B C 1
ATOM 1385 O O . GLY B 1 82 ? -3.84 -29.719 -9.328 1 95.88 82 GLY B O 1
ATOM 1386 N N 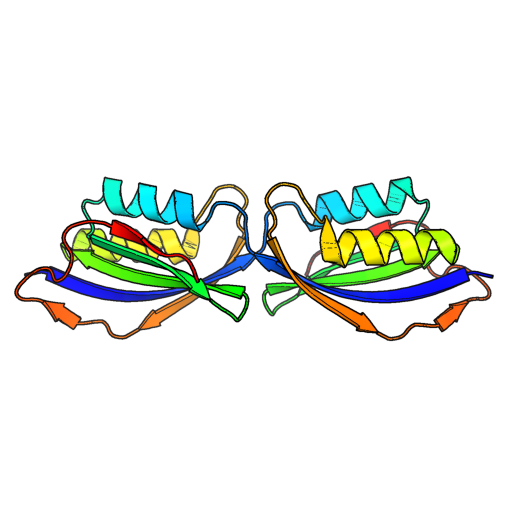. LEU B 1 83 ? -4.336 -29.141 -11.43 1 97.12 83 LEU B N 1
ATOM 1387 C CA . LEU B 1 83 ? -4.699 -27.797 -10.992 1 97.12 83 LEU B CA 1
ATOM 1388 C C . LEU B 1 83 ? -5.965 -27.828 -10.133 1 97.12 83 LEU B C 1
ATOM 1390 O O . LEU B 1 83 ? -6.871 -28.625 -10.391 1 97.12 83 LEU B O 1
ATOM 1394 N N . GLU B 1 84 ? -5.953 -26.922 -9.148 1 97.81 84 GLU B N 1
ATOM 1395 C CA . GLU B 1 84 ? -7.086 -26.875 -8.234 1 97.81 84 GLU B CA 1
ATOM 1396 C C . GLU B 1 84 ? -8.008 -25.703 -8.562 1 97.81 84 GLU B C 1
ATOM 1398 O O . GLU B 1 84 ? -9.094 -25.578 -7.984 1 97.81 84 GLU B O 1
ATOM 1403 N N . TYR B 1 85 ? -7.609 -24.906 -9.43 1 97.62 85 TYR B N 1
ATOM 1404 C CA . TYR B 1 85 ? -8.406 -23.797 -9.953 1 97.62 85 TYR B CA 1
ATOM 1405 C C . TYR B 1 85 ? -8.555 -23.906 -11.461 1 97.62 85 TYR B C 1
ATOM 1407 O O . TYR B 1 85 ? -7.816 -24.641 -12.117 1 97.62 85 TYR B O 1
ATOM 1415 N N . THR B 1 86 ? -9.531 -23.109 -11.984 1 97.25 86 THR B N 1
ATOM 1416 C CA . THR B 1 86 ? -9.742 -23.141 -13.43 1 97.25 86 THR B CA 1
ATOM 1417 C C . THR B 1 86 ? -9.305 -21.828 -14.062 1 97.25 86 THR B C 1
ATOM 1419 O O . THR B 1 86 ? -9.117 -21.75 -15.281 1 97.25 86 THR B O 1
ATOM 1422 N N . GLN B 1 87 ? -9.203 -20.812 -13.266 1 98 87 GLN B N 1
ATOM 1423 C CA . GLN B 1 87 ? -8.766 -19.484 -13.719 1 98 87 GLN B CA 1
ATOM 1424 C C . GLN B 1 87 ? -8.055 -18.734 -12.602 1 98 87 GLN B C 1
ATOM 1426 O O . GLN B 1 87 ? -8.047 -19.172 -11.453 1 98 87 GLN B O 1
ATOM 1431 N N . PHE B 1 88 ? -7.367 -17.703 -12.938 1 98.31 88 PHE B N 1
ATOM 1432 C CA . PHE B 1 88 ? -6.852 -16.766 -11.938 1 98.31 88 PHE B CA 1
ATOM 1433 C C . PHE B 1 88 ? -7.84 -15.633 -11.695 1 98.31 88 PHE B C 1
ATOM 1435 O O . PHE B 1 88 ? -8.258 -14.953 -12.633 1 98.31 88 PHE B O 1
ATOM 1442 N N . SER B 1 89 ? -8.18 -15.383 -10.445 1 97 89 SER B N 1
ATOM 1443 C CA . SER B 1 89 ? -9.234 -14.414 -10.18 1 97 89 SER B CA 1
ATOM 1444 C C . SER B 1 89 ? -8.844 -13.469 -9.047 1 97 89 SER B C 1
ATOM 1446 O O . SER B 1 89 ? -7.969 -13.781 -8.242 1 97 89 SER B O 1
ATOM 1448 N N . MET B 1 90 ? -9.508 -12.312 -9.078 1 93.19 90 MET B N 1
ATOM 1449 C CA . MET B 1 90 ? -9.422 -11.375 -7.965 1 93.19 9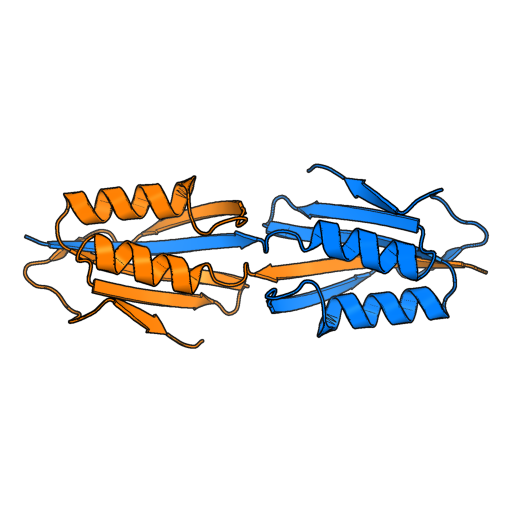0 MET B CA 1
ATOM 1450 C C . MET B 1 90 ? -10.547 -11.617 -6.965 1 93.19 90 MET B C 1
ATOM 1452 O O . MET B 1 90 ? -11.727 -11.617 -7.336 1 93.19 90 MET B O 1
ATOM 1456 N N . ARG B 1 91 ? -10.125 -11.852 -5.742 1 89 91 ARG B N 1
ATOM 1457 C CA . ARG B 1 91 ? -11.125 -12.086 -4.707 1 89 91 ARG B CA 1
ATOM 1458 C C . ARG B 1 91 ? -11.289 -10.867 -3.807 1 89 91 ARG B C 1
ATOM 1460 O O . ARG B 1 91 ? -10.344 -10.086 -3.637 1 89 91 ARG B O 1
ATOM 1467 N N . ARG B 1 92 ? -12.547 -10.547 -3.504 1 72.75 92 ARG B N 1
ATOM 1468 C CA . ARG B 1 92 ? -12.836 -9.461 -2.572 1 72.75 92 ARG B CA 1
ATOM 1469 C C . ARG B 1 92 ? -12.523 -9.875 -1.138 1 72.75 92 ARG B C 1
ATOM 1471 O O . ARG B 1 92 ? -12.672 -11.039 -0.774 1 72.75 92 ARG B O 1
ATOM 1478 N N . ARG B 1 93 ? -11.859 -8.938 -0.382 1 62.59 93 ARG B N 1
ATOM 1479 C CA . ARG B 1 93 ? -11.758 -9.242 1.041 1 62.59 93 ARG B CA 1
ATOM 1480 C C . ARG B 1 93 ? -13.117 -9.641 1.617 1 62.59 93 ARG B C 1
ATOM 1482 O O . ARG B 1 93 ? -14.156 -9.18 1.139 1 62.59 93 ARG B O 1
#

Nearest PDB structures (foldseek):
  2vh7-assembly1_A  TM=9.698E-01  e=7.761E-09  Homo sapiens
  2acy-assembly1_A  TM=9.703E-01  e=7.250E-09  Bos taurus
  6cbu-assembly1_A  TM=9.691E-01  e=1.534E-08  Homo sapiens
  3toq-assembly1_A  TM=9.626E-01  e=2.472E-08  Homo sapiens
  2w4c-assembly1_A  TM=9.670E-01  e=3.246E-08  Homo sapiens

Foldseek 3Di:
DDDDDDDDDQDADPCLQVVLQVLCVVLPWAKEWEADPVNDIDIDIDDDPVSVVVSQVCQQPPGDVPDDRPDDDDDDDDDDPDDPGDGYYYDYD/DDDDDDDDDQDADDCLQVVLQVLCVVLPWAKEWEADPVNDIDIDIDDDPVSVVVSQVCQQPPGDVPDDRPDDDDDDDDDDPDDPGDGYYYDYD

Secondary structure (DSSP, 8-state):
-EEEEEEEEEEE-TTHHHHHHHHHHHTT-EEEEEE-TTS-EEEEEEE-HHHHHHHHHHHHHT-STT-EEEEEEEEEEEEESS-S-SSEEEE--/-EEEEEEEEEEE-TTHHHHHHHHHHHTT-EEEEEE-TTS-EEEEEEE-HHHHHHHHHHHHHT-STT-EEEEEEEEEEEEESS-S-SSEEEE--

InterPro domains:
  IPR001792 Acylphosphatase-like domain [PF00708] (10-88)
  IPR001792 Acylphosphatase-like domain [PS51160] (4-92)
  IPR017968 Acylphosphatase, conserved site [PS00151] (31-47)
  IPR020456 Acylphosphatase [PR00112] (2-17)
  IPR020456 Acylphosphatase [PR00112] (23-48)
  IPR020456 Acylphosphatase [PR00112] (58-78)
  IPR020456 Acylphosphatase [PTHR10029] (3-91)
  IPR036046 Acylphosphatase-like domain superfamily [SSF54975] (10-91)

Radius of gyration: 19.78 Å; Cα contacts (8 Å, |Δi|>4): 460; chains: 2; bounding box: 26×63×40 Å